Protein AF-A0A2V5YFK1-F1 (afdb_monomer_lite)

Secondary structure (DSSP, 8-state):
--PPP----------------PPTTPPPP-GGGGGGGTTSSBHHHHHHHIIIII-TT---TTTEEE-SSEEEEEEETTTTEEEEEEPBSSGGGPPPPP-SS--GGGSPPPPSS-TTTT-EEEEEE-S--GGGTTTTT-EE--TTSPPEEHHHHHHHHHHHHHHHHHHTT-EEEES-SSSS-SSS--GGGGHHHHHHHHHHTT-SS--SS-S-TT-TTGGGSHHHHHHHIIIIIIIHHHHHHHIIIII--SEEEEE--PPPP-S-TTS-------------S----HHHH--

Radius of gyration: 25.04 Å; chains: 1; bounding box: 54×91×58 Å

Foldseek 3Di:
DDDDDDDDDPPPDPPPPPDPPADVVGDQDPCVVCVLQAQQAALVRVCCCCCPWAAVVDADCLQWPRDHFWIWGFRDVVVGDTDIHGHHPDPVRHDHDDALADDPVVDDQQDPQQRQAAAEEEEEQDFAFDPCQVLVVQWDDDPPDDIDGFSVVSLVVLVVVVVVNVSSNYRYHYLDNHRDFPDPDDLVVCLVVLQVVLCVVPLVPQAAADPDPPPPCRCSYSSSSSSCCPGVPPRVVSSVCCCPPPRSGNYYDYGTDDDDAQPDPVDGHDDPDDDDDDDDNHNDYNVVVPD

Sequence (291 aa):
MIRHLSLFLLLLTPALQAADNLGVLGSKPKWGVLEHYQETITKDEFSQLIQNVYCTHGIAPDLIEINTDTARILTSREPQKFFTLRFAKNDTSRNPVPRLWHPARSWSHAKADKPLSGLRIALDPGHLGGKWAKMEERWFQVGNTQPVQEGDLALKVARLLAPRLRELGAKVLFVRDRNEPITAKRPDDFRELARKILIKNGVPQPRTEVLDPNDPEKEQTIRWQSEILFYRYNEIRRRAALVNFKLHPDLVLCLHFNAEGWGDPNNPTLTDINHLHLLVNGSYLEQELEF

Structure (mmCIF, N/CA/C/O backbone):
data_AF-A0A2V5YFK1-F1
#
_entry.id   AF-A0A2V5YFK1-F1
#
loop_
_atom_site.group_PDB
_atom_site.id
_atom_site.type_symbol
_atom_site.label_atom_id
_atom_site.label_alt_id
_atom_site.label_comp_id
_atom_site.label_asym_id
_atom_site.label_entity_id
_atom_site.label_seq_id
_atom_site.pdbx_PDB_ins_code
_atom_site.Cartn_x
_atom_site.Cartn_y
_atom_site.Cartn_z
_atom_site.occupancy
_atom_site.B_iso_or_equiv
_atom_site.auth_seq_id
_atom_site.auth_comp_id
_atom_site.auth_asym_id
_atom_site.auth_atom_id
_atom_site.pdbx_PDB_model_num
ATOM 1 N N . MET A 1 1 ? 37.140 62.424 2.304 1.00 40.81 1 MET A N 1
ATOM 2 C CA . MET A 1 1 ? 35.721 62.708 2.006 1.00 40.81 1 MET A CA 1
ATOM 3 C C . MET A 1 1 ? 35.337 61.856 0.808 1.00 40.81 1 MET A C 1
ATOM 5 O O . MET A 1 1 ? 35.879 62.121 -0.246 1.00 40.81 1 MET A O 1
ATOM 9 N N . ILE A 1 2 ? 34.540 60.802 0.996 1.00 31.19 2 ILE A N 1
ATOM 10 C CA . ILE A 1 2 ? 33.601 60.186 0.034 1.00 31.19 2 ILE A CA 1
ATOM 11 C C . ILE A 1 2 ? 32.850 59.129 0.860 1.00 31.19 2 ILE A C 1
ATOM 13 O O . ILE A 1 2 ? 33.440 58.180 1.368 1.00 31.19 2 ILE A O 1
ATOM 17 N N . ARG A 1 3 ? 31.561 59.386 1.100 1.00 34.00 3 ARG A N 1
ATOM 18 C CA . ARG A 1 3 ? 30.605 58.450 1.702 1.00 34.00 3 ARG A CA 1
ATOM 19 C C . ARG A 1 3 ? 30.017 57.628 0.559 1.00 34.00 3 ARG A C 1
ATOM 21 O O . ARG A 1 3 ? 29.474 58.227 -0.364 1.00 34.00 3 ARG A O 1
ATOM 28 N N . HIS A 1 4 ? 30.076 56.302 0.634 1.00 31.83 4 HIS A N 1
ATOM 29 C CA . HIS A 1 4 ? 29.252 55.449 -0.221 1.00 31.83 4 HIS A CA 1
ATOM 30 C C . HIS A 1 4 ? 28.001 55.009 0.539 1.00 31.83 4 HIS A C 1
ATOM 32 O O . HIS A 1 4 ? 28.055 54.557 1.679 1.00 31.83 4 HIS A O 1
ATOM 38 N N . LEU A 1 5 ? 26.875 55.264 -0.118 1.00 32.34 5 LEU A N 1
ATOM 39 C CA . LEU A 1 5 ? 25.500 55.076 0.306 1.00 32.34 5 LEU A CA 1
ATOM 40 C C . LEU A 1 5 ? 25.105 53.618 0.019 1.00 32.34 5 LEU A C 1
ATOM 42 O O . LEU A 1 5 ? 25.096 53.213 -1.142 1.00 32.34 5 LEU A O 1
ATOM 46 N N . SER A 1 6 ? 24.794 52.830 1.048 1.00 31.69 6 SER A N 1
ATOM 47 C CA . SER A 1 6 ? 24.269 51.470 0.867 1.00 31.69 6 SER A CA 1
ATOM 48 C C . SER A 1 6 ? 22.768 51.523 0.583 1.00 31.69 6 SER A C 1
ATOM 50 O O . SER A 1 6 ? 21.981 51.932 1.435 1.00 31.69 6 SER A O 1
ATOM 52 N N . LEU A 1 7 ? 22.380 51.110 -0.624 1.00 33.22 7 LEU A N 1
ATOM 53 C CA . LEU A 1 7 ? 20.993 50.932 -1.043 1.00 33.22 7 LEU A CA 1
ATOM 54 C C . LEU A 1 7 ? 20.507 49.555 -0.553 1.00 33.22 7 LEU A C 1
ATOM 56 O O . LEU A 1 7 ? 21.017 48.526 -0.993 1.00 33.22 7 LEU A O 1
ATOM 60 N N . PHE A 1 8 ? 19.548 49.524 0.372 1.00 32.28 8 PHE A N 1
ATOM 61 C CA . PHE A 1 8 ? 18.911 48.285 0.829 1.00 32.28 8 PHE A CA 1
ATOM 62 C C . PHE A 1 8 ? 17.853 47.860 -0.201 1.00 32.28 8 PHE A C 1
ATOM 64 O O . PHE A 1 8 ? 16.804 48.493 -0.319 1.00 32.28 8 PHE A O 1
ATOM 71 N N . LEU A 1 9 ? 18.132 46.802 -0.965 1.00 32.81 9 LEU A N 1
ATOM 72 C CA . LEU A 1 9 ? 17.151 46.167 -1.842 1.00 32.81 9 LEU A CA 1
ATOM 73 C C . LEU A 1 9 ? 16.310 45.200 -0.992 1.00 32.81 9 LEU A C 1
ATOM 75 O O . LEU A 1 9 ? 16.780 44.130 -0.608 1.00 32.81 9 LEU A O 1
ATOM 79 N N . LEU A 1 10 ? 15.075 45.584 -0.664 1.00 34.81 10 LEU A N 1
ATOM 80 C CA . LEU A 1 10 ? 14.079 44.668 -0.104 1.00 34.81 10 LEU A CA 1
ATOM 81 C C . LEU A 1 10 ? 13.666 43.677 -1.199 1.00 34.81 10 LEU A C 1
ATOM 83 O O . LEU A 1 10 ? 12.805 43.963 -2.030 1.00 34.81 10 LEU A O 1
ATOM 87 N N . LEU A 1 11 ? 14.309 42.511 -1.209 1.00 35.78 11 LEU A N 1
ATOM 88 C CA . LEU A 1 11 ? 13.846 41.354 -1.960 1.00 35.78 11 LEU A CA 1
ATOM 89 C C . LEU A 1 11 ? 12.567 40.847 -1.286 1.00 35.78 11 LEU A C 1
ATOM 91 O O . LEU A 1 11 ? 12.624 40.193 -0.246 1.00 35.78 11 LEU A O 1
ATOM 95 N N . LEU A 1 12 ? 11.410 41.167 -1.871 1.00 35.81 12 LEU A N 1
ATOM 96 C CA . LEU A 1 12 ? 10.185 40.422 -1.605 1.00 35.81 12 LEU A CA 1
ATOM 97 C C . LEU A 1 12 ? 10.428 38.978 -2.047 1.00 35.81 12 LEU A C 1
ATOM 99 O O . LEU A 1 12 ? 10.465 38.679 -3.241 1.00 35.81 12 LEU A O 1
ATOM 103 N N . THR A 1 13 ? 10.617 38.088 -1.079 1.00 33.81 13 THR A N 1
ATOM 104 C CA . THR A 1 13 ? 10.536 36.653 -1.317 1.00 33.81 13 THR A CA 1
ATOM 105 C C . THR A 1 13 ? 9.109 36.346 -1.771 1.00 33.81 13 THR A C 1
ATOM 107 O O . THR A 1 13 ? 8.153 36.725 -1.087 1.00 33.81 13 THR A O 1
ATOM 110 N N . PRO A 1 14 ? 8.905 35.700 -2.932 1.00 35.66 14 PRO A N 1
ATOM 111 C CA . PRO A 1 14 ? 7.591 35.176 -3.245 1.00 35.66 14 PRO A CA 1
ATOM 112 C C . PRO A 1 14 ? 7.277 34.150 -2.159 1.00 35.66 14 PRO A C 1
ATOM 114 O O . PRO A 1 14 ? 8.064 33.230 -1.933 1.00 35.66 14 PRO A O 1
ATOM 117 N N . ALA A 1 15 ? 6.161 34.345 -1.456 1.00 36.91 15 ALA A N 1
ATOM 118 C CA . ALA A 1 15 ? 5.618 33.330 -0.574 1.00 36.91 15 ALA A CA 1
ATOM 119 C C . ALA A 1 15 ? 5.518 32.042 -1.396 1.00 36.91 15 ALA A C 1
ATOM 121 O O . ALA A 1 15 ? 4.730 31.967 -2.344 1.00 36.91 15 ALA A O 1
ATOM 122 N N . LEU A 1 16 ? 6.376 31.066 -1.084 1.00 36.38 16 LEU A N 1
ATOM 123 C CA . LEU A 1 16 ? 6.177 29.695 -1.514 1.00 36.38 16 LEU A CA 1
ATOM 124 C C . LEU A 1 16 ? 4.774 29.362 -1.016 1.00 36.38 16 LEU A C 1
ATOM 126 O O . LEU A 1 16 ? 4.563 29.250 0.185 1.00 36.38 16 LEU A O 1
ATOM 130 N N . GLN A 1 17 ? 3.793 29.284 -1.913 1.00 37.28 17 GLN A N 1
ATOM 131 C CA . GLN A 1 17 ? 2.551 28.609 -1.577 1.00 37.28 17 GLN A CA 1
ATOM 132 C C . GLN A 1 17 ? 2.987 27.219 -1.142 1.00 37.28 17 GLN A C 1
ATOM 134 O O . GLN A 1 17 ? 3.502 26.478 -1.985 1.00 37.28 17 GLN A O 1
ATOM 139 N N . ALA A 1 18 ? 2.866 26.908 0.153 1.00 39.03 18 ALA A N 1
ATOM 140 C CA . ALA A 1 18 ? 3.043 25.559 0.649 1.00 39.03 18 ALA A CA 1
ATOM 141 C C . ALA A 1 18 ? 2.189 24.669 -0.247 1.00 39.03 18 ALA A C 1
ATOM 143 O O . ALA A 1 18 ? 0.957 24.727 -0.232 1.00 39.03 18 ALA A O 1
ATOM 144 N N . ALA A 1 19 ? 2.852 23.938 -1.142 1.00 44.53 19 ALA A N 1
ATOM 145 C CA . ALA A 1 19 ? 2.185 22.906 -1.891 1.00 44.53 19 ALA A CA 1
ATOM 146 C C . ALA A 1 19 ? 1.602 21.999 -0.816 1.00 44.53 19 ALA A C 1
ATOM 148 O O . ALA A 1 19 ? 2.337 21.596 0.082 1.00 44.53 19 ALA A O 1
ATOM 149 N N . ASP A 1 20 ? 0.296 21.729 -0.861 1.00 56.59 20 ASP A N 1
ATOM 150 C CA . ASP A 1 20 ? -0.256 20.630 -0.080 1.00 56.59 20 ASP A CA 1
ATOM 151 C C . ASP A 1 20 ? 0.684 19.447 -0.359 1.00 56.59 20 ASP A C 1
ATOM 153 O O . ASP A 1 20 ? 0.790 19.046 -1.524 1.00 56.59 20 ASP A O 1
ATOM 157 N N . ASN A 1 21 ? 1.453 18.997 0.639 1.00 68.88 21 ASN A N 1
ATOM 158 C CA . ASN A 1 21 ? 2.518 17.997 0.515 1.00 68.88 21 ASN A CA 1
ATOM 159 C C . ASN A 1 21 ? 1.907 16.614 0.232 1.00 68.88 21 ASN A C 1
ATOM 161 O O . ASN A 1 21 ? 2.007 15.651 0.982 1.00 68.88 21 ASN A O 1
ATOM 165 N N . LEU A 1 22 ? 1.171 16.513 -0.864 1.00 78.75 22 LEU A N 1
ATOM 166 C CA . LEU A 1 22 ? 0.502 15.310 -1.286 1.00 78.75 22 LEU A CA 1
ATOM 167 C C . LEU A 1 22 ? 1.491 14.512 -2.114 1.00 78.75 22 LEU A C 1
ATOM 169 O O . LEU A 1 22 ? 2.084 15.019 -3.071 1.00 78.75 22 LEU A O 1
ATOM 173 N N . GLY A 1 23 ? 1.598 13.223 -1.802 1.00 81.00 23 GLY A N 1
ATOM 174 C CA . GLY A 1 23 ? 2.268 12.287 -2.693 1.00 81.00 23 GLY A CA 1
ATOM 175 C C . GLY A 1 23 ? 1.684 12.373 -4.108 1.00 81.00 23 GLY A C 1
ATOM 176 O O . GLY A 1 23 ? 0.505 12.674 -4.296 1.00 81.00 23 GLY A O 1
ATOM 177 N N . VAL A 1 24 ? 2.498 12.084 -5.122 1.00 87.19 24 VAL A N 1
ATOM 178 C CA . VAL A 1 24 ? 2.106 12.158 -6.540 1.00 87.19 24 VAL A CA 1
ATOM 179 C C . VAL A 1 24 ? 0.801 11.385 -6.807 1.00 87.19 24 VAL A C 1
ATOM 181 O O . VAL A 1 24 ? 0.646 10.248 -6.367 1.00 87.19 24 VAL A O 1
ATOM 184 N N . LEU A 1 25 ? -0.156 12.003 -7.515 1.00 90.06 25 LEU A N 1
ATOM 185 C CA . LEU A 1 25 ? -1.536 11.503 -7.714 1.00 90.06 25 LEU A CA 1
ATOM 186 C C . LEU A 1 25 ? -2.355 11.303 -6.418 1.00 90.06 25 LEU A C 1
ATOM 188 O O . LEU A 1 25 ? -3.374 10.610 -6.422 1.00 90.06 25 LEU A O 1
ATOM 192 N N . GLY A 1 26 ? -1.916 11.870 -5.297 1.00 86.88 26 GLY A N 1
ATOM 193 C CA . GLY A 1 26 ? -2.645 11.888 -4.036 1.00 86.88 26 GLY A CA 1
ATOM 194 C C . GLY A 1 26 ? -3.859 12.810 -4.093 1.00 86.88 26 GLY A C 1
ATOM 195 O O . GLY A 1 26 ? -3.829 13.883 -4.693 1.00 86.88 26 GLY A O 1
ATOM 196 N N . SER A 1 27 ? -4.948 12.385 -3.459 1.00 86.81 27 SER A N 1
ATOM 197 C CA . SER A 1 27 ? -6.106 13.238 -3.202 1.00 86.81 27 SER A CA 1
ATOM 198 C C . SER A 1 27 ? -5.926 13.979 -1.883 1.00 86.81 27 SER A C 1
ATOM 200 O O . SER A 1 27 ? -5.404 13.397 -0.933 1.00 86.81 27 SER A O 1
ATOM 202 N N . LYS A 1 28 ? -6.447 15.208 -1.789 1.00 87.19 28 LYS A N 1
ATOM 203 C CA . LYS A 1 28 ? -6.532 15.918 -0.507 1.00 87.19 28 LYS A CA 1
ATOM 204 C C . LYS A 1 28 ? -7.240 15.040 0.539 1.00 87.19 28 LYS A C 1
ATOM 206 O O . LYS A 1 28 ? -8.311 14.501 0.226 1.00 87.19 28 LYS A O 1
ATOM 211 N N . PRO A 1 29 ? -6.681 14.890 1.752 1.00 88.06 29 PRO A N 1
ATOM 212 C CA . PRO A 1 29 ? -7.340 14.163 2.825 1.00 88.06 29 PRO A CA 1
ATOM 213 C C . PRO A 1 29 ? -8.716 14.756 3.140 1.00 88.06 29 PRO A C 1
ATOM 215 O O . PRO A 1 29 ? -8.903 15.973 3.178 1.00 88.06 29 PRO A O 1
ATOM 218 N N . LYS A 1 30 ? -9.699 13.888 3.390 1.00 90.94 30 LYS A N 1
ATOM 219 C CA . LYS A 1 30 ? -11.035 14.290 3.849 1.00 90.94 30 LYS A CA 1
ATOM 220 C C . LYS A 1 30 ? -11.066 14.302 5.375 1.00 90.94 30 LYS A C 1
ATOM 222 O O . LYS A 1 30 ? -11.636 13.403 5.985 1.00 90.94 30 LYS A O 1
ATOM 227 N N . TRP A 1 31 ? -10.460 15.322 5.979 1.00 91.69 31 TRP A N 1
ATOM 228 C CA . TRP A 1 31 ? -10.306 15.427 7.437 1.00 91.69 31 TRP A CA 1
ATOM 229 C C . TRP A 1 31 ? -11.625 15.331 8.218 1.00 91.69 31 TRP A C 1
ATOM 231 O O . TRP A 1 31 ? -11.642 14.763 9.302 1.00 91.69 31 TRP A O 1
ATOM 241 N N . GLY A 1 32 ? -12.750 15.774 7.642 1.00 94.12 32 GLY A N 1
ATOM 242 C CA . GLY A 1 32 ? -14.071 15.663 8.276 1.00 94.12 32 GLY A CA 1
ATOM 243 C C . GLY A 1 32 ? -14.534 14.226 8.566 1.00 94.12 32 GLY A C 1
ATOM 244 O O . GLY A 1 32 ? -15.397 14.034 9.413 1.00 94.12 32 GLY A O 1
ATOM 245 N N . VAL A 1 33 ? -13.945 13.205 7.928 1.00 93.31 33 VAL A N 1
ATOM 246 C CA . VAL A 1 33 ? -14.227 11.790 8.248 1.00 93.31 33 VAL A CA 1
ATOM 247 C C . VAL A 1 33 ? -13.803 11.442 9.681 1.00 93.31 33 VAL A C 1
ATOM 249 O O . VAL A 1 33 ? -14.404 10.562 10.296 1.00 93.31 33 VAL A O 1
ATOM 252 N N . LEU A 1 34 ? -12.808 12.147 10.235 1.00 95.25 34 LEU A N 1
ATOM 253 C CA . LEU A 1 34 ? -12.324 11.918 11.597 1.00 95.25 34 LEU A CA 1
ATOM 254 C C . LEU A 1 34 ? -13.375 12.242 12.670 1.00 95.25 34 LEU A C 1
ATOM 256 O O . LEU A 1 34 ? -13.297 11.698 13.769 1.00 95.25 34 LEU A O 1
ATOM 260 N N . GLU A 1 35 ? -14.402 13.040 12.357 1.00 97.12 35 GLU A N 1
ATOM 261 C CA . GLU A 1 35 ? -15.488 13.336 13.303 1.00 97.12 35 GLU A CA 1
ATOM 262 C C . GLU A 1 35 ? -16.265 12.083 13.733 1.00 97.12 35 GLU A C 1
ATOM 264 O O . GLU A 1 35 ? -16.779 12.018 14.847 1.00 97.12 35 GLU A O 1
ATOM 269 N N . HIS A 1 36 ? -16.302 11.036 12.902 1.00 96.62 36 HIS A N 1
ATOM 270 C CA . HIS A 1 36 ? -16.928 9.764 13.275 1.00 96.62 36 HIS A CA 1
ATOM 271 C C . HIS A 1 36 ? -16.154 8.986 14.354 1.00 96.62 36 HIS A C 1
ATOM 273 O O . HIS A 1 36 ? -16.658 7.987 14.861 1.00 96.62 36 HIS A O 1
ATOM 279 N N . TYR A 1 37 ? -14.938 9.424 14.695 1.00 96.94 37 TYR A N 1
ATOM 280 C CA . TYR A 1 37 ? -14.055 8.769 15.662 1.00 96.94 37 TYR A CA 1
ATOM 281 C C . TYR A 1 37 ? -13.977 9.502 17.007 1.00 96.94 37 TYR A C 1
ATOM 283 O O . TYR A 1 37 ? -13.233 9.071 17.893 1.00 96.94 37 TYR A O 1
ATOM 291 N N . GLN A 1 38 ? -14.754 10.572 17.191 1.00 98.12 38 GLN A N 1
ATOM 292 C CA . GLN A 1 38 ? -14.813 11.293 18.460 1.00 98.12 38 GLN A CA 1
ATOM 293 C C . GLN A 1 38 ? -15.228 10.365 19.607 1.00 98.12 38 GLN A C 1
ATOM 295 O O . GLN A 1 38 ? -16.195 9.608 19.494 1.00 98.12 38 GLN A O 1
ATOM 300 N N . GLU A 1 39 ? -14.489 10.437 20.717 1.00 98.38 39 GLU A N 1
ATOM 301 C CA . GLU A 1 39 ? -14.742 9.676 21.948 1.00 98.38 39 GLU A CA 1
ATOM 302 C C . GLU A 1 39 ? -14.747 8.149 21.733 1.00 98.38 39 GLU A C 1
ATOM 304 O O . GLU A 1 39 ? -15.361 7.403 22.493 1.00 98.38 39 GLU A O 1
ATOM 309 N N . THR A 1 40 ? -14.058 7.649 20.701 1.00 97.62 40 THR A N 1
ATOM 310 C CA . THR A 1 40 ? -13.937 6.198 20.439 1.00 97.62 40 THR A CA 1
ATOM 311 C C . THR A 1 40 ? -12.702 5.554 21.083 1.00 97.62 40 THR A C 1
ATOM 313 O O . THR A 1 40 ? -12.587 4.327 21.141 1.00 97.62 40 THR A O 1
ATOM 316 N N . ILE A 1 41 ? -11.781 6.374 21.593 1.00 97.75 41 ILE A N 1
ATOM 317 C CA . ILE A 1 41 ? -10.500 5.965 22.175 1.00 97.75 41 ILE A CA 1
ATOM 318 C C . ILE A 1 41 ? -10.202 6.790 23.431 1.00 97.75 41 ILE A C 1
ATOM 320 O O . ILE A 1 41 ? -10.549 7.971 23.490 1.00 97.75 41 ILE A O 1
ATOM 324 N N . THR A 1 42 ? -9.592 6.181 24.448 1.00 98.25 42 THR A N 1
ATOM 325 C CA . THR A 1 42 ? -9.111 6.898 25.640 1.00 98.25 42 THR A CA 1
ATOM 326 C C . THR A 1 42 ? -7.757 7.546 25.369 1.00 98.25 42 THR A C 1
ATOM 328 O O . THR A 1 42 ? -7.035 7.142 24.455 1.00 98.25 42 THR A O 1
ATOM 331 N N . LYS A 1 43 ? -7.375 8.522 26.199 1.00 98.00 43 LYS A N 1
ATOM 332 C CA . LYS A 1 43 ? -6.034 9.119 26.158 1.00 98.00 43 LYS A CA 1
ATOM 333 C C . LYS A 1 43 ? -4.934 8.060 26.262 1.00 98.00 43 LYS A C 1
ATOM 335 O O . LYS A 1 43 ? -3.972 8.109 25.497 1.00 98.00 43 LYS A O 1
ATOM 340 N N . ASP A 1 44 ? -5.082 7.123 27.195 1.00 97.81 44 ASP A N 1
ATOM 341 C CA . ASP A 1 44 ? -4.058 6.117 27.484 1.00 97.81 44 ASP A CA 1
ATOM 342 C C . ASP A 1 44 ? -3.862 5.164 26.303 1.00 97.81 44 ASP A C 1
ATOM 344 O O . ASP A 1 44 ? -2.727 4.919 25.901 1.00 97.81 44 ASP A O 1
ATOM 348 N N . GLU A 1 45 ? -4.950 4.695 25.678 1.00 97.06 45 GLU A N 1
ATOM 349 C CA . GLU A 1 45 ? -4.845 3.854 24.479 1.00 97.06 45 GLU A CA 1
ATOM 350 C C . GLU A 1 45 ? -4.288 4.639 23.289 1.00 97.06 45 GLU A C 1
ATOM 352 O O . GLU A 1 45 ? -3.426 4.133 22.576 1.00 97.06 45 GLU A O 1
ATOM 357 N N . PHE A 1 46 ? -4.718 5.889 23.086 1.00 97.25 46 PHE A N 1
ATOM 358 C CA . PHE A 1 46 ? -4.178 6.725 22.012 1.00 97.25 46 PHE A CA 1
ATOM 359 C C . PHE A 1 46 ? -2.669 6.946 22.183 1.00 97.25 46 PHE A C 1
ATOM 361 O O . PHE A 1 46 ? -1.903 6.774 21.236 1.00 97.25 46 PHE A O 1
ATOM 368 N N . SER A 1 47 ? -2.235 7.260 23.406 1.00 96.25 47 SER A N 1
ATOM 369 C CA . SER A 1 47 ? -0.823 7.468 23.742 1.00 96.25 47 SER A CA 1
ATOM 370 C C . SER A 1 47 ? -0.017 6.184 23.554 1.00 96.25 47 SER A C 1
ATOM 372 O O . SER A 1 47 ? 1.042 6.216 22.933 1.00 96.25 47 SER A O 1
ATOM 374 N N . GLN A 1 48 ? -0.544 5.041 24.011 1.00 96.75 48 GLN A N 1
ATOM 375 C CA . GLN A 1 48 ? 0.091 3.736 23.837 1.00 96.75 48 GLN A CA 1
ATOM 376 C C . GLN A 1 48 ? 0.255 3.375 22.358 1.00 96.75 48 GLN A C 1
ATOM 378 O O . GLN A 1 48 ? 1.336 2.937 21.967 1.00 96.75 48 GLN A O 1
ATOM 383 N N . LEU A 1 49 ? -0.775 3.575 21.534 1.00 96.06 49 LEU A N 1
ATOM 384 C CA . LEU A 1 49 ? -0.708 3.280 20.104 1.00 96.06 49 LEU A CA 1
ATOM 385 C C . LEU A 1 49 ? 0.289 4.193 19.389 1.00 96.06 49 LEU A C 1
ATOM 387 O O . LEU A 1 49 ? 1.106 3.707 18.611 1.00 96.06 49 LEU A O 1
ATOM 391 N N . ILE A 1 50 ? 0.255 5.501 19.652 1.00 94.62 50 ILE A N 1
ATOM 392 C CA . ILE A 1 50 ? 1.189 6.437 19.021 1.00 94.62 50 ILE A CA 1
ATOM 393 C C . ILE A 1 50 ? 2.627 6.131 19.443 1.00 94.62 50 ILE A C 1
ATOM 395 O O . ILE A 1 50 ? 3.478 5.987 18.577 1.00 94.62 50 ILE A O 1
ATOM 399 N N . GLN A 1 51 ? 2.903 5.963 20.734 1.00 93.31 51 GLN A N 1
ATOM 400 C CA . GLN A 1 51 ? 4.279 5.866 21.234 1.00 93.31 51 GLN A CA 1
ATOM 401 C C . GLN A 1 51 ? 4.889 4.469 21.086 1.00 93.31 51 GLN A C 1
ATOM 403 O O . GLN A 1 51 ? 6.094 4.354 20.901 1.00 93.31 51 GLN A O 1
ATOM 408 N N . ASN A 1 52 ? 4.082 3.406 21.161 1.00 95.00 52 ASN A N 1
ATOM 409 C CA . ASN A 1 52 ? 4.597 2.032 21.235 1.00 95.00 52 ASN A CA 1
ATOM 410 C C . ASN A 1 52 ? 4.238 1.161 20.028 1.00 95.00 52 ASN A C 1
ATOM 412 O O . ASN A 1 52 ? 4.711 0.029 19.946 1.00 95.00 52 ASN A O 1
ATOM 416 N N . VAL A 1 53 ? 3.393 1.644 19.111 1.00 95.19 53 VAL A N 1
ATOM 417 C CA . VAL A 1 53 ? 2.984 0.875 17.924 1.00 95.19 53 VAL A CA 1
ATOM 418 C C . VAL A 1 53 ? 3.292 1.631 16.640 1.00 95.19 53 VAL A C 1
ATOM 420 O O . VAL A 1 53 ? 3.956 1.085 15.766 1.00 95.19 53 VAL A O 1
ATOM 423 N N . TYR A 1 54 ? 2.830 2.874 16.507 1.00 95.19 54 TYR A N 1
ATOM 424 C CA . TYR A 1 54 ? 2.926 3.608 15.246 1.00 95.19 54 TYR A CA 1
ATOM 425 C C . TYR A 1 54 ? 4.173 4.479 15.133 1.00 95.19 54 TYR A C 1
ATOM 427 O O . TYR A 1 54 ? 4.762 4.495 14.069 1.00 95.19 54 TYR A O 1
ATOM 435 N N . CYS A 1 55 ? 4.589 5.174 16.188 1.00 93.81 55 CYS A N 1
ATOM 436 C CA . CYS A 1 55 ? 5.685 6.151 16.166 1.00 93.81 55 CYS A CA 1
ATOM 437 C C . CYS A 1 55 ? 6.714 5.816 17.259 1.00 93.81 55 CYS A C 1
ATOM 439 O O . CYS A 1 55 ? 7.057 6.647 18.098 1.00 93.81 55 CYS A O 1
ATOM 441 N N . THR A 1 56 ? 7.185 4.568 17.274 1.00 93.19 56 THR A N 1
ATOM 442 C CA . THR A 1 56 ? 8.173 4.033 18.237 1.00 93.19 56 THR A CA 1
ATOM 443 C C . THR A 1 56 ? 9.513 4.771 18.213 1.00 93.19 56 THR A C 1
ATOM 445 O O . THR A 1 56 ? 10.269 4.710 19.179 1.00 93.19 56 THR A O 1
ATOM 448 N N . HIS A 1 57 ? 9.793 5.490 17.125 1.00 90.12 57 HIS A N 1
ATOM 449 C CA . HIS A 1 57 ? 10.982 6.320 16.943 1.00 90.12 57 HIS A CA 1
ATOM 450 C C . HIS A 1 57 ? 10.755 7.799 17.295 1.00 90.12 57 HIS A C 1
ATOM 452 O O . HIS A 1 57 ? 11.660 8.609 17.120 1.00 90.12 57 HIS A O 1
ATOM 458 N N . GLY A 1 58 ? 9.576 8.147 17.815 1.00 88.38 58 GLY A N 1
ATOM 459 C CA . GLY A 1 58 ? 9.169 9.523 18.082 1.00 88.38 58 GLY A CA 1
ATOM 460 C C . GLY A 1 58 ? 8.260 10.095 16.995 1.00 88.38 58 GLY A C 1
ATOM 461 O O . GLY A 1 58 ? 8.112 9.542 15.907 1.00 88.38 58 GLY A O 1
ATOM 462 N N . ILE A 1 59 ? 7.609 11.205 17.330 1.00 88.12 59 ILE A N 1
ATOM 463 C CA . ILE A 1 59 ? 6.773 11.994 16.428 1.00 88.12 59 ILE A CA 1
ATOM 464 C C . ILE A 1 59 ? 7.042 13.471 16.699 1.00 88.12 59 ILE A C 1
ATOM 466 O O . ILE A 1 59 ? 7.173 13.869 17.861 1.00 88.12 59 ILE A O 1
ATOM 470 N N . ALA A 1 60 ? 7.106 14.275 15.641 1.00 85.31 60 ALA A N 1
ATOM 471 C CA . ALA A 1 60 ? 7.308 15.707 15.774 1.00 85.31 60 ALA A CA 1
ATOM 472 C C . ALA A 1 60 ? 6.189 16.330 16.649 1.00 85.31 60 ALA A C 1
ATOM 474 O O . ALA A 1 60 ? 5.001 16.087 16.389 1.00 85.31 60 ALA A O 1
ATOM 475 N N . PRO A 1 61 ? 6.521 17.120 17.692 1.00 81.62 61 PRO A N 1
ATOM 476 C CA . PRO A 1 61 ? 5.533 17.631 18.651 1.00 81.62 61 PRO A CA 1
ATOM 477 C C . PRO A 1 61 ? 4.441 18.524 18.047 1.00 81.62 61 PRO A C 1
ATOM 479 O O . PRO A 1 61 ? 3.382 18.704 18.645 1.00 81.62 61 PRO A O 1
ATOM 482 N N . ASP A 1 62 ? 4.691 19.111 16.877 1.00 86.62 62 ASP A N 1
ATOM 483 C CA . ASP A 1 62 ? 3.736 19.949 16.155 1.00 86.62 62 ASP A CA 1
ATOM 484 C C . ASP A 1 62 ? 2.705 19.136 15.353 1.00 86.62 62 ASP A C 1
ATOM 486 O O . ASP A 1 62 ? 1.634 19.668 15.049 1.00 86.62 62 ASP A O 1
ATOM 490 N N . LEU A 1 63 ? 2.992 17.863 15.039 1.00 89.56 63 LEU A N 1
ATOM 491 C CA . LEU A 1 63 ? 2.084 16.974 14.305 1.00 89.56 63 LEU A CA 1
ATOM 492 C C . LEU A 1 63 ? 0.920 16.496 15.174 1.00 89.56 63 LEU A C 1
ATOM 494 O O . LEU A 1 63 ? -0.234 16.546 14.738 1.00 89.56 63 LEU A O 1
ATOM 498 N N . ILE A 1 64 ? 1.212 16.019 16.388 1.00 92.56 64 ILE A N 1
ATOM 499 C CA . ILE A 1 64 ? 0.209 15.528 17.339 1.00 92.56 64 ILE A CA 1
ATOM 500 C C . ILE A 1 64 ? 0.561 16.000 18.750 1.00 92.56 64 ILE A C 1
ATOM 502 O O . ILE A 1 64 ? 1.530 15.543 19.349 1.00 92.56 64 ILE A O 1
ATOM 506 N N . GLU A 1 65 ? -0.295 16.847 19.319 1.00 93.81 65 GLU A N 1
ATOM 507 C CA . GLU A 1 65 ? -0.223 17.257 20.722 1.00 93.81 65 GLU A CA 1
ATOM 508 C C . GLU A 1 65 ? -1.291 16.516 21.536 1.00 93.81 65 GLU A C 1
ATOM 510 O O . GLU A 1 65 ? -2.488 16.630 21.259 1.00 93.81 65 GLU A O 1
ATOM 515 N N . ILE A 1 66 ? -0.870 15.759 22.551 1.00 95.44 66 ILE A N 1
ATOM 516 C CA . ILE A 1 66 ? -1.764 14.990 23.427 1.00 95.44 66 ILE A CA 1
ATOM 517 C C . ILE A 1 66 ? -2.014 15.777 24.719 1.00 95.44 66 ILE A C 1
ATOM 519 O O . ILE A 1 66 ? -1.127 15.919 25.557 1.00 95.44 66 ILE A O 1
ATOM 523 N N . ASN A 1 67 ? -3.251 16.233 24.903 1.00 95.44 67 ASN A N 1
ATOM 524 C CA . ASN A 1 67 ? -3.729 16.921 26.102 1.00 95.44 67 ASN A CA 1
ATOM 525 C C . ASN A 1 67 ? -4.447 15.949 27.057 1.00 95.44 67 ASN A C 1
ATOM 527 O O . ASN A 1 67 ? -4.441 14.732 26.870 1.00 95.44 67 ASN A O 1
ATOM 531 N N . THR A 1 68 ? -5.068 16.475 28.116 1.00 96.06 68 THR A N 1
ATOM 532 C CA . THR A 1 68 ? -5.840 15.672 29.082 1.00 96.06 68 THR A CA 1
ATOM 533 C C . THR A 1 68 ? -7.053 14.997 28.438 1.00 96.06 68 THR A C 1
ATOM 535 O O . THR A 1 68 ? -7.179 13.782 28.530 1.00 96.06 68 THR A O 1
ATOM 538 N N . ASP A 1 69 ? -7.893 15.759 27.734 1.00 97.75 69 ASP A N 1
ATOM 539 C CA . ASP A 1 69 ? -9.161 15.253 27.180 1.00 97.75 69 ASP A CA 1
ATOM 540 C C . ASP A 1 69 ? -9.173 15.188 25.647 1.00 97.75 69 ASP A C 1
ATOM 542 O O . ASP A 1 69 ? -10.164 14.775 25.041 1.00 97.75 69 ASP A O 1
ATOM 546 N N . THR A 1 70 ? -8.094 15.630 24.993 1.00 98.12 70 THR A N 1
ATOM 547 C CA . THR A 1 70 ? -8.037 15.737 23.531 1.00 98.12 70 THR A CA 1
ATOM 548 C C . THR A 1 70 ? -6.657 15.428 22.959 1.00 98.12 70 THR A C 1
ATOM 550 O O . THR A 1 70 ? -5.648 15.607 23.635 1.00 98.12 70 THR A O 1
ATOM 553 N N . ALA A 1 71 ? -6.606 15.041 21.685 1.00 97.44 71 ALA A N 1
ATOM 554 C CA . ALA A 1 71 ? -5.421 15.158 20.842 1.00 97.44 71 ALA A CA 1
ATOM 555 C C . ALA A 1 71 ? -5.660 16.224 19.767 1.00 97.44 71 ALA A C 1
ATOM 557 O O . ALA A 1 71 ? -6.691 16.215 19.087 1.00 97.44 71 ALA A O 1
ATOM 558 N N . ARG A 1 72 ? -4.700 17.133 19.594 1.00 96.44 72 ARG A N 1
ATOM 559 C CA . ARG A 1 72 ? -4.688 18.122 18.516 1.00 96.44 72 ARG A CA 1
ATOM 560 C C . ARG A 1 72 ? -3.770 17.622 17.403 1.00 96.44 72 ARG A C 1
ATOM 562 O O . ARG A 1 72 ? -2.582 17.442 17.630 1.00 96.44 72 ARG A O 1
ATOM 569 N N . ILE A 1 73 ? -4.331 17.395 16.219 1.00 94.19 73 ILE A N 1
ATOM 570 C CA . ILE A 1 73 ? -3.656 16.788 15.064 1.00 94.19 73 ILE A CA 1
ATOM 571 C C . ILE A 1 73 ? -3.516 17.841 13.968 1.00 94.19 73 ILE A C 1
ATOM 573 O O . ILE A 1 73 ? -4.513 18.449 13.571 1.00 94.19 73 ILE A O 1
ATOM 577 N N . LEU A 1 74 ? -2.302 18.070 13.475 1.00 92.00 74 LEU A N 1
ATOM 578 C CA . LEU A 1 74 ? -2.039 19.013 12.392 1.00 92.00 74 LEU A CA 1
ATOM 579 C C . LEU A 1 74 ? -2.613 18.483 11.070 1.00 92.00 74 LEU A C 1
ATOM 581 O O . LEU A 1 74 ? -2.321 17.373 10.643 1.00 92.00 74 LEU A O 1
ATOM 585 N N . THR A 1 75 ? -3.446 19.291 10.416 1.00 90.75 75 THR A N 1
ATOM 586 C CA . THR A 1 75 ? -4.126 18.938 9.149 1.00 90.75 75 THR A CA 1
ATOM 587 C C . THR A 1 75 ? -3.686 19.801 7.971 1.00 90.75 75 THR A C 1
ATOM 589 O O . THR A 1 75 ? -3.943 19.460 6.816 1.00 90.75 75 THR A O 1
ATOM 592 N N . SER A 1 76 ? -3.054 20.936 8.267 1.00 87.75 76 SER A N 1
ATOM 593 C CA . SER A 1 76 ? -2.474 21.873 7.310 1.00 87.75 76 SER A CA 1
ATOM 594 C C . SER A 1 76 ? -1.400 22.677 8.030 1.00 87.75 76 SER A C 1
ATOM 596 O O . SER A 1 76 ? -1.678 23.226 9.097 1.00 87.75 76 SER A O 1
ATOM 598 N N . ARG A 1 77 ? -0.196 22.761 7.456 1.00 84.06 77 ARG A N 1
ATOM 599 C CA . ARG A 1 77 ? 0.885 23.611 7.983 1.00 84.06 77 ARG A CA 1
ATOM 600 C C . ARG A 1 77 ? 0.617 25.088 7.689 1.00 84.06 77 ARG A C 1
ATOM 602 O O . ARG A 1 77 ? 0.820 25.929 8.558 1.00 84.06 77 ARG A O 1
ATOM 609 N N . GLU A 1 78 ? 0.068 25.388 6.510 1.00 83.19 78 GLU A N 1
ATOM 610 C CA . GLU A 1 78 ? -0.219 26.756 6.069 1.00 83.19 78 GLU A CA 1
ATOM 611 C C . GLU A 1 78 ? -1.616 26.880 5.424 1.00 83.19 78 GLU A C 1
ATOM 613 O O . GLU A 1 78 ? -1.873 26.271 4.387 1.00 83.19 78 GLU A O 1
ATOM 618 N N . PRO A 1 79 ? -2.553 27.649 6.015 1.00 84.56 79 PRO A N 1
ATOM 619 C CA . PRO A 1 79 ? -2.482 28.169 7.380 1.00 84.56 79 PRO A CA 1
ATOM 620 C C . PRO A 1 79 ? -2.459 27.004 8.381 1.00 84.56 79 PRO A C 1
ATOM 622 O O . PRO A 1 79 ? -2.924 25.907 8.060 1.00 84.56 79 PRO A O 1
ATOM 625 N N . GLN A 1 80 ? -1.939 27.243 9.585 1.00 86.25 80 GLN A N 1
ATOM 626 C CA . GLN A 1 80 ? -1.874 26.227 10.631 1.00 86.25 80 GLN A CA 1
ATOM 627 C C . GLN A 1 80 ? -3.300 25.813 11.034 1.00 86.25 80 GLN A C 1
ATOM 629 O O . GLN A 1 80 ? -4.022 26.576 11.677 1.00 86.25 80 GLN A O 1
ATOM 634 N N . LYS A 1 81 ? -3.738 24.623 10.605 1.00 92.06 81 LYS A N 1
ATOM 635 C CA . LYS A 1 81 ? -5.067 24.077 10.917 1.00 92.06 81 LYS A CA 1
ATOM 636 C C . LYS A 1 81 ? -4.938 22.760 11.643 1.00 92.06 81 LYS A C 1
ATOM 638 O O . LYS A 1 81 ? -4.154 21.894 11.254 1.00 92.06 81 LYS A O 1
ATOM 643 N N . PHE A 1 82 ? -5.812 22.569 12.619 1.00 94.25 82 PHE A N 1
ATOM 644 C CA . PHE A 1 82 ? -5.836 21.372 13.434 1.00 94.25 82 PHE A CA 1
ATOM 645 C C . PHE A 1 82 ? -7.207 20.712 13.430 1.00 94.25 82 PHE A C 1
ATOM 647 O O . PHE A 1 82 ? -8.236 21.385 13.375 1.00 94.25 82 PHE A O 1
ATOM 654 N N . PHE A 1 83 ? -7.195 19.390 13.543 1.00 96.50 83 PHE A N 1
ATOM 655 C CA . PHE A 1 83 ? -8.334 18.600 13.977 1.00 96.50 83 PHE A CA 1
ATOM 656 C C . PHE A 1 83 ? -8.189 18.307 15.472 1.00 96.50 83 PHE A C 1
ATOM 658 O O . PHE A 1 83 ? -7.097 17.983 15.940 1.00 96.50 83 PHE A O 1
ATOM 665 N N . THR A 1 84 ? -9.284 18.403 16.222 1.00 97.94 84 THR A N 1
ATOM 666 C CA . THR A 1 84 ? -9.309 18.061 17.648 1.00 97.94 84 THR A CA 1
ATOM 667 C C . THR A 1 84 ? -10.079 16.763 17.841 1.00 97.94 84 THR A C 1
ATOM 669 O O . THR A 1 84 ? -11.304 16.730 17.711 1.00 97.94 84 THR A O 1
ATOM 672 N N . LEU A 1 85 ? -9.357 15.700 18.188 1.00 98.38 85 LEU A N 1
ATOM 673 C CA . LEU A 1 85 ? -9.934 14.434 18.622 1.00 98.38 85 LEU A CA 1
ATOM 674 C C . LEU A 1 85 ? -10.219 14.509 20.125 1.00 98.38 85 LEU A C 1
ATOM 676 O O . LEU A 1 85 ? -9.302 14.739 20.905 1.00 98.38 85 LEU A O 1
ATOM 680 N N . ARG A 1 86 ? -11.463 14.295 20.542 1.00 98.56 86 ARG A N 1
ATOM 681 C CA . ARG A 1 86 ? -11.868 14.146 21.943 1.00 98.56 86 ARG A CA 1
ATOM 682 C C . ARG A 1 86 ? -11.704 12.700 22.378 1.00 98.56 86 ARG A C 1
ATOM 684 O O . ARG A 1 86 ? -12.134 11.782 21.674 1.00 98.56 86 ARG A O 1
ATOM 691 N N . PHE A 1 87 ? -11.114 12.507 23.547 1.00 98.62 87 PHE A N 1
ATOM 692 C CA . PHE A 1 87 ? -10.981 11.192 24.148 1.00 98.62 87 PHE A CA 1
ATOM 693 C C . PHE A 1 87 ? -12.261 10.778 24.871 1.00 98.62 87 PHE A C 1
ATOM 695 O O . PHE A 1 87 ? -12.995 11.600 25.417 1.00 98.62 87 PHE A O 1
ATOM 702 N N . ALA A 1 88 ? -12.511 9.472 24.905 1.00 98.38 88 ALA A N 1
ATOM 703 C CA . ALA A 1 88 ? -13.464 8.898 25.840 1.00 98.38 88 ALA A CA 1
ATOM 704 C C . ALA A 1 88 ? -12.941 9.064 27.272 1.00 98.38 88 ALA A C 1
ATOM 706 O O . ALA A 1 88 ? -11.743 8.904 27.516 1.00 98.38 88 ALA A O 1
ATOM 707 N N . LYS A 1 89 ? -13.844 9.310 28.228 1.00 96.81 89 LYS A N 1
ATOM 708 C CA . LYS A 1 89 ? -13.484 9.439 29.650 1.00 96.81 89 LYS A CA 1
ATOM 709 C C . LYS A 1 89 ? -12.891 8.150 30.215 1.00 96.81 89 LYS A C 1
ATOM 711 O O . LYS A 1 89 ? -11.997 8.195 31.050 1.00 96.81 89 LYS A O 1
ATOM 716 N N . ASN A 1 90 ? -13.425 7.009 29.794 1.00 95.44 90 ASN A N 1
ATOM 717 C CA . ASN A 1 90 ? -12.972 5.677 30.173 1.00 95.44 90 ASN A CA 1
ATOM 718 C C . ASN A 1 90 ? -13.490 4.647 29.158 1.00 95.44 90 ASN A C 1
ATOM 720 O O . ASN A 1 90 ? -14.239 4.981 28.240 1.00 95.44 90 ASN A O 1
ATOM 724 N N . ASP A 1 91 ? -13.105 3.386 29.334 1.00 92.56 91 ASP A N 1
ATOM 725 C CA . ASP A 1 91 ? -13.464 2.302 28.416 1.00 92.56 91 ASP A CA 1
ATOM 726 C C . ASP A 1 91 ? -14.964 2.038 28.320 1.00 92.56 91 ASP A C 1
ATOM 728 O O . ASP A 1 91 ? -15.454 1.687 27.247 1.00 92.56 91 ASP A O 1
ATOM 732 N N . THR A 1 92 ? -15.704 2.240 29.411 1.00 93.44 92 THR A N 1
ATOM 733 C CA . THR A 1 92 ? -17.151 2.004 29.443 1.00 93.44 92 THR A CA 1
ATOM 734 C C . THR A 1 92 ? -17.947 3.127 28.783 1.00 93.44 92 THR A C 1
ATOM 736 O O . THR A 1 92 ? -19.085 2.899 28.380 1.00 93.44 92 THR A O 1
ATOM 739 N N . SER A 1 93 ? -17.356 4.316 28.621 1.00 93.69 93 SER A N 1
ATOM 740 C CA . SER A 1 93 ? -17.978 5.472 27.969 1.00 93.69 93 SER A CA 1
ATOM 741 C C . SER A 1 93 ? -17.575 5.649 26.500 1.00 93.69 93 SER A C 1
ATOM 743 O O . SER A 1 93 ? -17.824 6.715 25.940 1.00 93.69 93 SER A O 1
ATOM 745 N N . ARG A 1 94 ? -16.874 4.684 25.890 1.00 95.62 94 ARG A N 1
ATOM 746 C CA . ARG A 1 94 ? -16.397 4.808 24.504 1.00 95.62 94 ARG A CA 1
ATOM 747 C C . ARG A 1 94 ? -17.540 4.691 23.504 1.00 95.62 94 ARG A C 1
ATOM 749 O O . ARG A 1 94 ? -18.335 3.753 23.560 1.00 95.62 94 ARG A O 1
ATOM 756 N N . ASN A 1 95 ? -17.532 5.571 22.510 1.00 96.19 95 ASN A N 1
ATOM 757 C CA . ASN A 1 95 ? -18.348 5.403 21.319 1.00 96.19 95 ASN A CA 1
ATOM 758 C C . ASN A 1 95 ? -17.861 4.189 20.502 1.00 96.19 95 ASN A C 1
ATOM 760 O O . ASN A 1 95 ? -16.658 3.896 20.469 1.00 96.19 95 ASN A O 1
ATOM 764 N N . PRO A 1 96 ? -18.762 3.479 19.801 1.00 92.88 96 PRO A N 1
ATOM 765 C CA . PRO A 1 96 ? -18.366 2.421 18.882 1.00 92.88 96 PRO A CA 1
ATOM 766 C C . PRO A 1 96 ? -17.450 2.960 17.779 1.00 92.88 96 PRO A C 1
ATOM 768 O O . PRO A 1 96 ? -17.777 3.937 17.111 1.00 92.88 96 PRO A O 1
ATOM 771 N N . VAL A 1 97 ? -16.315 2.295 17.547 1.00 93.38 97 VAL A N 1
ATOM 772 C CA . VAL A 1 97 ? -15.428 2.644 16.428 1.00 93.38 97 VAL A CA 1
ATOM 773 C C . VAL A 1 97 ? -16.114 2.250 15.114 1.00 93.38 97 VAL A C 1
ATOM 775 O O . VAL A 1 97 ? -16.417 1.063 14.946 1.00 93.38 97 VAL A O 1
ATOM 778 N N . PRO A 1 98 ? -16.314 3.173 14.158 1.00 92.19 98 PRO A N 1
ATOM 779 C CA . PRO A 1 98 ? -16.831 2.823 12.841 1.00 92.19 98 PRO A CA 1
ATOM 780 C C . PRO A 1 98 ? -15.782 1.997 12.086 1.00 92.19 98 PRO A C 1
ATOM 782 O O . PRO A 1 98 ? -14.650 2.438 11.862 1.00 92.19 98 PRO A O 1
ATOM 785 N N . ARG A 1 99 ? -16.144 0.765 11.709 1.00 90.62 99 ARG A N 1
ATOM 786 C CA . ARG A 1 99 ? -15.262 -0.166 10.993 1.00 90.62 99 ARG A CA 1
ATOM 787 C C . ARG A 1 99 ? -15.968 -0.759 9.786 1.00 90.62 99 ARG A C 1
ATOM 789 O O . ARG A 1 99 ? -17.158 -1.047 9.821 1.00 90.62 99 ARG A O 1
ATOM 796 N N . LEU A 1 100 ? -15.183 -0.995 8.742 1.00 89.56 100 LEU A N 1
ATOM 797 C CA . LEU A 1 100 ? -15.576 -1.771 7.563 1.00 89.56 100 LEU A CA 1
ATOM 798 C C . LEU A 1 100 ? -15.032 -3.212 7.624 1.00 89.56 100 LEU A C 1
ATOM 800 O O . LEU A 1 100 ? -15.118 -3.952 6.650 1.00 89.56 100 LEU A O 1
ATOM 804 N N . TRP A 1 101 ? -14.458 -3.587 8.768 1.00 92.56 101 TRP A N 1
ATOM 805 C CA . TRP A 1 101 ? -13.776 -4.847 9.055 1.00 92.56 101 TRP A CA 1
ATOM 806 C C . TRP A 1 101 ? -14.033 -5.257 10.509 1.00 92.56 101 TRP A C 1
ATOM 808 O O . TRP A 1 101 ? -14.389 -4.420 11.347 1.00 92.56 101 TRP A O 1
ATOM 818 N N . HIS A 1 102 ? -13.828 -6.532 10.824 1.00 90.69 102 HIS A N 1
ATOM 819 C CA . HIS A 1 102 ? -14.077 -7.068 12.160 1.00 90.69 102 HIS A CA 1
ATOM 820 C C . HIS A 1 102 ? -12.776 -7.189 12.968 1.00 90.69 102 HIS A C 1
ATOM 822 O O . HIS A 1 102 ? -11.824 -7.826 12.506 1.00 90.69 102 HIS A O 1
ATOM 828 N N . PRO A 1 103 ? -12.704 -6.620 14.185 1.00 89.50 103 PRO A N 1
ATOM 829 C CA . PRO A 1 103 ? -11.513 -6.722 15.018 1.00 89.50 103 PRO A CA 1
ATOM 830 C C . PRO A 1 103 ? -11.228 -8.153 15.476 1.00 89.50 103 PRO A C 1
ATOM 832 O O . PRO A 1 103 ? -12.144 -8.935 15.686 1.00 89.50 103 PRO A O 1
ATOM 835 N N . ALA A 1 104 ? -9.956 -8.481 15.727 1.00 86.25 104 ALA A N 1
ATOM 836 C CA . ALA A 1 104 ? -9.542 -9.816 16.178 1.00 86.25 104 ALA A CA 1
ATOM 837 C C . ALA A 1 104 ? -10.379 -10.334 1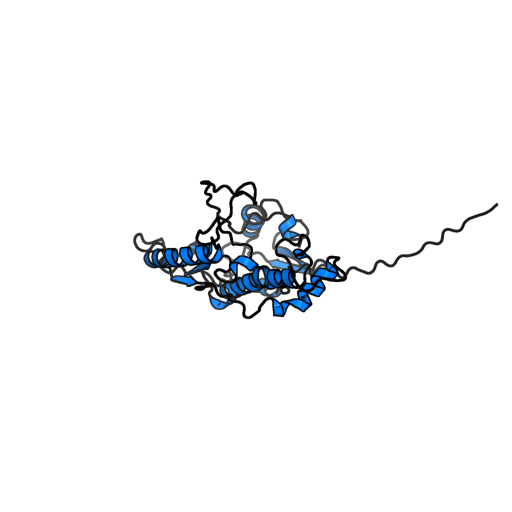7.371 1.00 86.25 104 ALA A C 1
ATOM 839 O O . ALA A 1 104 ? -10.819 -11.478 17.385 1.00 86.25 104 ALA A O 1
ATOM 840 N N . ARG A 1 105 ? -10.688 -9.450 18.328 1.00 85.25 105 ARG A N 1
ATOM 841 C CA . ARG A 1 105 ? -11.497 -9.758 19.520 1.00 85.25 105 ARG A CA 1
ATOM 842 C C . ARG A 1 105 ? -12.985 -10.026 19.263 1.00 85.25 105 ARG A C 1
ATOM 844 O O . ARG A 1 105 ? -13.649 -10.522 20.161 1.00 85.25 105 ARG A O 1
ATOM 851 N N . SER A 1 106 ? -13.534 -9.656 18.101 1.00 85.75 106 SER A N 1
ATOM 852 C CA . SER A 1 106 ? -14.946 -9.937 17.7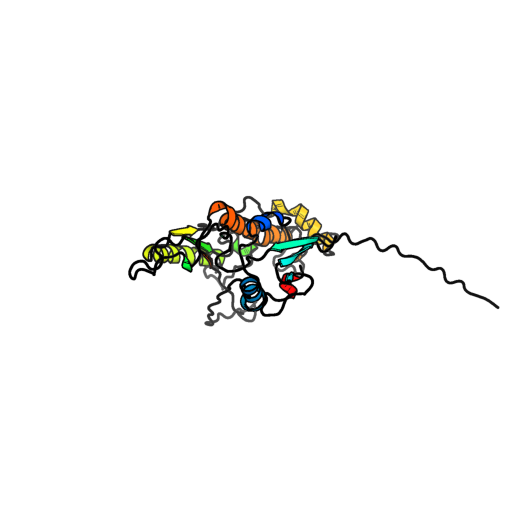82 1.00 85.75 106 SER A CA 1
ATOM 853 C C . SER A 1 106 ? -15.165 -11.339 17.220 1.00 85.75 106 SER A C 1
ATOM 855 O O . SER A 1 106 ? -16.303 -11.723 16.967 1.00 85.75 106 SER A O 1
ATOM 857 N N . TRP A 1 107 ? -14.092 -12.092 16.986 1.00 83.81 107 TRP A N 1
ATOM 858 C CA . TRP A 1 107 ? -14.177 -13.449 16.472 1.00 83.81 107 TRP A CA 1
ATOM 859 C C . TRP A 1 107 ? -14.300 -14.451 17.619 1.00 83.81 107 TRP A C 1
ATOM 861 O O . TRP A 1 107 ? -13.642 -14.326 18.651 1.00 83.81 107 TRP A O 1
ATOM 871 N N . SER A 1 108 ? -15.139 -15.469 17.427 1.00 81.00 108 SER A N 1
ATOM 872 C CA . SER A 1 108 ? -15.156 -16.637 18.308 1.00 81.00 108 SER A CA 1
ATOM 873 C C . SER A 1 108 ? -13.812 -17.363 18.255 1.00 81.00 108 SER A C 1
ATOM 875 O O . SER A 1 108 ? -13.108 -17.279 17.247 1.00 81.00 108 SER A O 1
ATOM 877 N N . HIS A 1 109 ? -13.496 -18.146 19.289 1.00 83.50 109 HIS A N 1
ATOM 878 C CA . HIS A 1 109 ? -12.317 -19.012 19.281 1.00 83.50 109 HIS A CA 1
ATOM 879 C C . HIS A 1 109 ? -12.218 -19.833 17.988 1.00 83.50 109 HIS A C 1
ATOM 881 O O . HIS A 1 109 ? -13.218 -20.355 17.483 1.00 83.50 109 HIS A O 1
ATOM 887 N N . ALA A 1 110 ? -10.997 -19.928 17.459 1.00 86.62 110 ALA A N 1
ATOM 888 C CA . ALA A 1 110 ? -10.709 -20.672 16.245 1.00 86.62 110 ALA A CA 1
ATOM 889 C C . ALA A 1 110 ? -11.130 -22.139 16.414 1.00 86.62 110 ALA A C 1
ATOM 891 O O . ALA A 1 110 ? -10.743 -22.805 17.376 1.00 86.62 110 ALA A O 1
ATOM 892 N N . LYS A 1 111 ? -11.935 -22.642 15.475 1.00 88.25 111 LYS A N 1
ATOM 893 C CA . LYS A 1 111 ? -12.300 -24.061 15.427 1.00 88.25 111 LYS A CA 1
ATOM 894 C C . LYS A 1 111 ? -11.118 -24.862 14.890 1.00 88.25 111 LYS A C 1
ATOM 896 O O . LYS A 1 111 ? -10.441 -24.395 13.979 1.00 88.25 111 LYS A O 1
ATOM 901 N N . ALA A 1 112 ? -10.894 -26.063 15.420 1.00 88.06 112 ALA A N 1
ATOM 902 C CA . ALA A 1 112 ? -9.747 -26.888 15.038 1.00 88.06 112 ALA A CA 1
ATOM 903 C C . ALA A 1 112 ? -9.744 -27.265 13.542 1.00 88.06 112 ALA A C 1
ATOM 905 O O . ALA A 1 112 ? -8.686 -27.312 12.926 1.00 88.06 112 ALA A O 1
ATOM 906 N N . ASP A 1 113 ? -10.920 -27.497 12.953 1.00 92.38 113 ASP A N 1
ATOM 907 C CA . ASP A 1 113 ? -11.096 -27.865 11.544 1.00 92.38 113 ASP A CA 1
ATOM 908 C C . ASP A 1 113 ? -11.130 -26.651 10.600 1.00 92.38 113 ASP A C 1
ATOM 910 O O . ASP A 1 113 ? -10.686 -26.732 9.457 1.00 92.38 113 ASP A O 1
ATOM 914 N N . LYS A 1 114 ? -11.663 -25.516 11.070 1.00 94.56 114 LYS A N 1
ATOM 915 C CA . LYS A 1 114 ? -11.829 -24.281 10.286 1.00 94.56 114 LYS A CA 1
ATOM 916 C C . LYS A 1 114 ? -11.399 -23.050 11.084 1.00 94.56 114 LYS A C 1
ATOM 918 O O . LYS A 1 114 ? -12.249 -22.235 11.469 1.00 94.56 114 LYS A O 1
ATOM 923 N N . PRO A 1 115 ? -10.091 -22.882 11.334 1.00 94.69 115 PRO A N 1
ATOM 924 C CA . PRO A 1 115 ? -9.592 -21.819 12.201 1.00 94.69 115 PRO A CA 1
ATOM 925 C C . PRO A 1 115 ? -9.819 -20.412 11.634 1.00 94.69 115 PRO A C 1
ATOM 927 O O . PRO A 1 115 ? -9.826 -19.449 12.394 1.00 94.69 115 PRO A O 1
ATOM 930 N N . LEU A 1 116 ? -10.050 -20.281 10.323 1.00 95.00 116 LEU A N 1
ATOM 931 C CA . LEU A 1 116 ? -10.301 -19.009 9.638 1.00 95.00 116 LEU A CA 1
ATOM 932 C C . LEU A 1 116 ? -11.780 -18.813 9.267 1.00 95.00 116 LEU A C 1
ATOM 934 O O . LEU A 1 116 ? -12.100 -17.961 8.437 1.00 95.00 116 LEU A O 1
ATOM 938 N N . SER A 1 117 ? -12.685 -19.614 9.841 1.00 93.69 117 SER A N 1
ATOM 939 C CA . SER A 1 117 ? -14.114 -19.605 9.516 1.00 93.69 117 SER A CA 1
ATOM 940 C C . SER A 1 117 ? -14.715 -18.196 9.550 1.00 93.69 117 SER A C 1
ATOM 942 O O . SER A 1 117 ? -14.888 -17.604 10.611 1.00 93.69 117 SER A O 1
ATOM 944 N N . GLY A 1 118 ? -15.116 -17.699 8.378 1.00 90.19 118 GLY A N 1
ATOM 945 C CA . GLY A 1 118 ? -15.806 -16.414 8.229 1.00 90.19 118 GLY A CA 1
ATOM 946 C C . GLY A 1 118 ? -14.893 -15.206 8.003 1.00 90.19 118 GLY A C 1
ATOM 947 O O . GLY A 1 118 ? -15.398 -14.186 7.532 1.00 90.19 118 GLY A O 1
ATOM 948 N N . LEU A 1 119 ? -13.582 -15.339 8.231 1.00 95.19 119 LEU A N 1
ATOM 949 C CA . LEU A 1 119 ? -12.605 -14.275 8.008 1.00 95.19 119 LEU A CA 1
ATOM 950 C C . LEU A 1 119 ? -12.511 -13.936 6.517 1.00 95.19 119 LEU A C 1
ATOM 952 O O . LEU A 1 119 ? -12.314 -14.822 5.681 1.00 95.19 119 LEU A O 1
ATOM 956 N N . ARG A 1 120 ? -12.638 -12.657 6.162 1.00 97.44 120 ARG A N 1
ATOM 957 C CA . ARG A 1 120 ? -12.499 -12.184 4.780 1.00 97.44 120 ARG A CA 1
ATOM 958 C C . ARG A 1 120 ? -11.056 -11.781 4.523 1.00 97.44 120 ARG A C 1
ATOM 960 O O . ARG A 1 120 ? -10.595 -10.772 5.046 1.00 97.44 120 ARG A O 1
ATOM 967 N N . ILE A 1 121 ? -10.363 -12.535 3.678 1.00 98.31 121 ILE A N 1
ATOM 968 C CA . ILE A 1 121 ? -8.966 -12.270 3.323 1.00 98.31 121 ILE A CA 1
ATOM 969 C C . ILE A 1 121 ? -8.911 -11.832 1.864 1.00 98.31 121 ILE A C 1
ATOM 971 O O . ILE A 1 121 ? -9.306 -12.590 0.977 1.00 98.31 121 ILE A O 1
ATOM 975 N N . ALA A 1 122 ? -8.418 -10.624 1.602 1.00 98.69 122 ALA A N 1
ATOM 976 C CA . ALA A 1 122 ? -8.087 -10.194 0.250 1.00 98.69 122 ALA A CA 1
ATOM 977 C C . ALA A 1 122 ? -6.624 -10.517 -0.060 1.00 98.69 122 ALA A C 1
ATOM 979 O O . ALA A 1 122 ? -5.726 -10.106 0.668 1.00 98.69 122 ALA A O 1
ATOM 980 N N . LEU A 1 123 ? -6.388 -11.236 -1.152 1.00 98.81 123 LEU A N 1
ATOM 981 C CA . LEU A 1 123 ? -5.054 -11.451 -1.698 1.00 98.81 123 LEU A CA 1
ATOM 982 C C . LEU A 1 123 ? -4.759 -10.344 -2.711 1.00 98.81 123 LEU A C 1
ATOM 984 O O . LEU A 1 123 ? -5.510 -10.186 -3.681 1.00 98.81 123 LEU A O 1
ATOM 988 N N . ASP A 1 124 ? -3.676 -9.602 -2.494 1.00 98.56 124 ASP A N 1
ATOM 989 C CA . ASP A 1 124 ? -3.123 -8.638 -3.446 1.00 98.56 124 ASP A CA 1
ATOM 990 C C . ASP A 1 124 ? -1.775 -9.145 -3.966 1.00 98.56 124 ASP A C 1
ATOM 992 O O . ASP A 1 124 ? -0.738 -8.951 -3.330 1.00 98.56 124 ASP A O 1
ATOM 996 N N . PRO A 1 125 ? -1.763 -9.854 -5.103 1.00 98.31 125 PRO A N 1
ATOM 997 C CA . PRO A 1 125 ? -0.519 -10.209 -5.756 1.00 98.31 125 PRO A CA 1
ATOM 998 C C . PRO A 1 125 ? 0.191 -8.939 -6.243 1.00 98.31 125 PRO A C 1
ATOM 1000 O O . PRO A 1 125 ? -0.314 -8.242 -7.129 1.00 98.31 125 PRO A O 1
ATOM 1003 N N . GLY A 1 126 ? 1.366 -8.650 -5.695 1.00 97.00 126 GLY A N 1
ATOM 1004 C CA . GLY A 1 126 ? 2.200 -7.507 -6.048 1.00 97.00 126 GLY A CA 1
ATOM 1005 C C . GLY A 1 126 ? 2.517 -7.447 -7.540 1.00 97.00 126 GLY A C 1
ATOM 1006 O O . GLY A 1 126 ? 2.433 -8.459 -8.242 1.00 97.00 126 GLY A O 1
ATOM 1007 N N . HIS A 1 127 ? 2.850 -6.251 -8.026 1.00 97.00 127 HIS A N 1
ATOM 1008 C CA . HIS A 1 127 ? 3.289 -6.011 -9.406 1.00 97.00 127 HIS A CA 1
ATOM 1009 C C . HIS A 1 127 ? 2.274 -6.386 -10.496 1.00 97.00 127 HIS A C 1
ATOM 1011 O O . HIS A 1 127 ? 1.164 -6.866 -10.223 1.00 97.00 127 HIS A O 1
ATOM 1017 N N . LEU A 1 128 ? 2.633 -6.109 -11.746 1.00 95.75 128 LEU A N 1
ATOM 1018 C CA . LEU A 1 128 ? 1.946 -6.574 -12.945 1.00 95.75 128 LEU A CA 1
ATOM 1019 C C . LEU A 1 128 ? 2.833 -7.566 -13.700 1.00 95.75 128 LEU A C 1
ATOM 1021 O O . LEU A 1 128 ? 4.035 -7.383 -13.870 1.00 95.75 128 LEU A O 1
ATOM 1025 N N . GLY A 1 129 ? 2.212 -8.655 -14.136 1.00 94.00 129 GLY A N 1
ATOM 1026 C CA . GLY A 1 129 ? 2.873 -9.744 -14.841 1.00 94.00 129 GLY A CA 1
ATOM 1027 C C . GLY A 1 129 ? 2.802 -9.632 -16.367 1.00 94.00 129 GLY A C 1
ATOM 1028 O O . GLY A 1 129 ? 2.354 -8.624 -16.926 1.00 94.00 129 GLY A O 1
ATOM 1029 N N . GLY A 1 130 ? 3.200 -10.695 -17.065 1.00 94.50 130 GLY A N 1
ATOM 1030 C CA . GLY A 1 130 ? 3.106 -10.815 -18.518 1.00 94.50 130 GLY A CA 1
ATOM 1031 C C . GLY A 1 130 ? 3.787 -9.666 -19.268 1.00 94.50 130 GLY A C 1
ATOM 1032 O O . GLY A 1 130 ? 4.963 -9.369 -19.060 1.00 94.50 130 GLY A O 1
ATOM 1033 N N . LYS A 1 131 ? 3.039 -8.994 -20.154 1.00 94.88 131 LYS A N 1
ATOM 1034 C CA . LYS A 1 131 ? 3.565 -7.899 -20.992 1.00 94.88 131 LYS A CA 1
ATOM 1035 C C . LYS A 1 131 ? 3.995 -6.652 -20.207 1.00 94.88 131 LYS A C 1
ATOM 1037 O O . LYS A 1 131 ? 4.699 -5.816 -20.761 1.00 94.88 131 LYS A O 1
ATOM 1042 N N . TRP A 1 132 ? 3.569 -6.516 -18.951 1.00 96.06 132 TRP A N 1
ATOM 1043 C CA . TRP A 1 132 ? 3.865 -5.350 -18.114 1.00 96.06 132 TRP A CA 1
ATOM 1044 C C . TRP A 1 132 ? 5.170 -5.499 -17.328 1.00 96.06 132 TRP A C 1
ATOM 1046 O O . TRP A 1 132 ? 5.764 -4.497 -16.949 1.00 96.06 132 TRP A O 1
ATOM 1056 N N . ALA A 1 133 ? 5.656 -6.728 -17.133 1.00 94.94 133 ALA A N 1
ATOM 1057 C CA . ALA A 1 133 ? 6.765 -7.005 -16.223 1.00 94.94 133 ALA A CA 1
ATOM 1058 C C . ALA A 1 133 ? 8.064 -6.260 -16.585 1.00 94.94 133 ALA A C 1
ATOM 1060 O O . ALA A 1 133 ? 8.783 -5.812 -15.696 1.00 94.94 133 ALA A O 1
ATOM 1061 N N . LYS A 1 134 ? 8.347 -6.086 -17.885 1.00 92.75 134 LYS A N 1
ATOM 1062 C CA . LYS A 1 134 ? 9.513 -5.315 -18.347 1.00 92.75 134 LYS A CA 1
ATOM 1063 C C . LYS A 1 134 ? 9.397 -3.822 -18.028 1.00 92.75 134 LYS A C 1
ATOM 1065 O O . LYS A 1 134 ? 10.387 -3.222 -17.644 1.00 92.75 134 LYS A O 1
ATOM 1070 N N . MET A 1 135 ? 8.199 -3.245 -18.151 1.00 92.50 135 MET A N 1
ATOM 1071 C CA . MET A 1 135 ? 7.938 -1.838 -17.812 1.00 92.50 135 MET A CA 1
ATOM 1072 C C . MET A 1 135 ? 8.093 -1.578 -16.310 1.00 92.50 135 MET A C 1
ATOM 1074 O O . MET A 1 135 ? 8.563 -0.520 -15.910 1.00 92.50 135 MET A O 1
ATOM 1078 N N . GLU A 1 136 ? 7.699 -2.537 -15.471 1.00 92.62 136 GLU A N 1
ATOM 1079 C CA . GLU A 1 136 ? 7.880 -2.422 -14.019 1.00 92.62 136 GLU A CA 1
ATOM 1080 C C . GLU A 1 136 ? 9.313 -2.709 -13.557 1.00 92.62 136 GLU A C 1
ATOM 1082 O O . GLU A 1 136 ? 9.595 -2.598 -12.365 1.00 92.62 136 GLU A O 1
ATOM 1087 N N . GLU A 1 137 ? 10.191 -3.127 -14.473 1.00 90.38 137 GLU A N 1
ATOM 1088 C CA . GLU A 1 137 ? 11.551 -3.590 -14.180 1.00 90.38 137 GLU A CA 1
ATOM 1089 C C . GLU A 1 137 ? 11.592 -4.720 -13.133 1.00 90.38 137 GLU A C 1
ATOM 1091 O O . GLU A 1 137 ? 12.587 -4.937 -12.447 1.00 90.38 137 GLU A O 1
ATOM 1096 N N . ARG A 1 138 ? 10.500 -5.492 -13.029 1.00 93.19 138 ARG A N 1
ATOM 1097 C CA . ARG A 1 138 ? 10.387 -6.695 -12.186 1.00 93.19 138 ARG A CA 1
ATOM 1098 C C . ARG A 1 138 ? 10.462 -7.956 -13.031 1.00 93.19 138 ARG A C 1
ATOM 1100 O O . ARG A 1 138 ? 9.596 -8.837 -12.987 1.00 93.19 138 ARG A O 1
ATOM 1107 N N . TRP A 1 139 ? 11.498 -7.984 -13.860 1.00 92.81 139 TRP A N 1
ATOM 1108 C CA . TRP A 1 139 ? 11.734 -8.993 -14.877 1.00 92.81 139 TRP A CA 1
ATOM 1109 C C . TRP A 1 139 ? 13.228 -9.253 -15.035 1.00 92.81 139 TRP A C 1
ATOM 1111 O O . TRP A 1 139 ? 14.002 -8.306 -15.139 1.00 92.81 139 TRP A O 1
ATOM 1121 N N . PHE A 1 140 ? 13.620 -10.522 -15.138 1.00 89.12 140 PHE A N 1
ATOM 1122 C CA . PHE A 1 140 ? 14.944 -10.899 -15.633 1.00 89.12 140 PHE A CA 1
ATOM 1123 C C . PHE A 1 140 ? 14.907 -12.265 -16.326 1.00 89.12 140 PHE A C 1
ATOM 1125 O O . PHE A 1 140 ? 13.958 -13.038 -16.174 1.00 89.12 140 PHE A O 1
ATOM 1132 N N . GLN A 1 141 ? 15.948 -12.568 -17.097 1.00 89.25 141 GLN A N 1
ATOM 1133 C CA . GLN A 1 141 ? 16.108 -13.839 -17.796 1.00 89.25 141 GLN A CA 1
ATOM 1134 C C . GLN A 1 141 ? 17.593 -14.197 -17.867 1.00 89.25 141 GLN A C 1
ATOM 1136 O O . GLN A 1 141 ? 18.421 -13.335 -18.150 1.00 89.25 141 GLN A O 1
ATOM 1141 N N . VAL A 1 142 ? 17.925 -15.466 -17.626 1.00 85.62 142 VAL A N 1
ATOM 1142 C CA . VAL A 1 142 ? 19.300 -15.975 -17.730 1.00 85.62 142 VAL A CA 1
ATOM 1143 C C . VAL A 1 142 ? 19.385 -16.904 -18.937 1.00 85.62 142 VAL A C 1
ATOM 1145 O O . VAL A 1 142 ? 18.701 -17.931 -18.986 1.00 85.62 142 VAL A O 1
ATOM 1148 N N . GLY A 1 143 ? 20.197 -16.539 -19.931 1.00 85.50 143 GLY A N 1
ATOM 1149 C CA . GLY A 1 143 ? 20.300 -17.276 -21.193 1.00 85.50 143 GLY A CA 1
ATOM 1150 C C . GLY A 1 143 ? 18.932 -17.472 -21.860 1.00 85.50 143 GLY A C 1
ATOM 1151 O O . GLY A 1 143 ? 18.136 -16.543 -21.954 1.00 85.50 143 GLY A O 1
ATOM 1152 N N . ASN A 1 144 ? 18.635 -18.705 -22.274 1.00 88.38 144 ASN A N 1
ATOM 1153 C CA . ASN A 1 144 ? 17.387 -19.060 -22.965 1.00 88.38 144 ASN A CA 1
ATOM 1154 C C . ASN A 1 144 ? 16.293 -19.613 -22.027 1.00 88.38 144 ASN A C 1
ATOM 1156 O O . ASN A 1 144 ? 15.366 -20.283 -22.484 1.00 88.38 144 ASN A O 1
ATOM 1160 N N . THR A 1 145 ? 16.402 -19.387 -20.714 1.00 89.81 145 THR A N 1
ATOM 1161 C CA . THR A 1 145 ? 15.408 -19.861 -19.732 1.00 89.81 145 THR A CA 1
ATOM 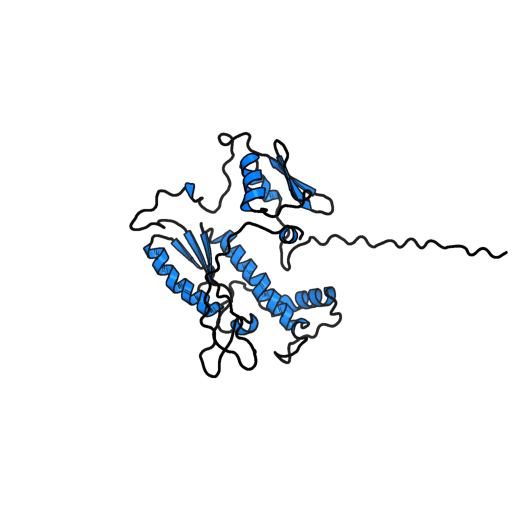1162 C C . THR A 1 145 ? 14.097 -19.079 -19.819 1.00 89.81 145 THR A C 1
ATOM 1164 O O . THR A 1 145 ? 14.026 -18.032 -20.459 1.00 89.81 145 THR A O 1
ATOM 1167 N N . GLN A 1 146 ? 13.035 -19.580 -19.180 1.00 91.00 146 GLN A N 1
ATOM 1168 C CA . GLN A 1 146 ? 11.807 -18.798 -19.038 1.00 91.00 146 GLN A CA 1
ATOM 1169 C C . GLN A 1 146 ? 12.080 -17.558 -18.178 1.00 91.00 146 GLN A C 1
ATOM 1171 O O . GLN A 1 146 ? 12.742 -17.680 -17.145 1.00 91.00 146 GLN A O 1
ATOM 1176 N N . PRO A 1 147 ? 11.576 -16.378 -18.569 1.00 92.56 147 PRO A N 1
ATOM 1177 C CA . PRO A 1 147 ? 11.787 -15.178 -17.785 1.00 92.56 147 PRO A CA 1
ATOM 1178 C C . PRO A 1 147 ? 11.137 -15.280 -16.407 1.00 92.56 147 PRO A C 1
ATOM 1180 O O . PRO A 1 147 ? 10.008 -15.752 -16.260 1.00 92.56 147 PRO A O 1
ATOM 1183 N N . VAL A 1 148 ? 11.830 -14.747 -15.408 1.00 92.69 148 VAL A N 1
ATOM 1184 C CA . VAL A 1 148 ? 11.282 -14.530 -14.074 1.00 92.69 148 VAL A CA 1
ATOM 1185 C C . VAL A 1 148 ? 10.510 -13.218 -14.087 1.00 92.69 148 VAL A C 1
ATOM 1187 O O . VAL A 1 148 ? 11.026 -12.185 -14.505 1.00 92.69 148 VAL A O 1
ATOM 1190 N N . GLN A 1 149 ? 9.253 -13.273 -13.656 1.00 96.00 149 GLN A N 1
ATOM 1191 C CA . GLN A 1 149 ? 8.322 -12.148 -13.622 1.00 96.00 149 GLN A CA 1
ATOM 1192 C C . GLN A 1 149 ? 7.656 -12.106 -12.255 1.00 96.00 149 GLN A C 1
ATOM 1194 O O . GLN A 1 149 ? 6.845 -12.980 -11.943 1.00 96.00 149 GLN A O 1
ATOM 1199 N N . GLU A 1 150 ? 7.969 -11.096 -11.443 1.00 96.56 150 GLU A N 1
ATOM 1200 C CA . GLU A 1 150 ? 7.439 -11.016 -10.076 1.00 96.56 150 GLU A CA 1
ATOM 1201 C C . GLU A 1 150 ? 5.906 -11.039 -10.066 1.00 96.56 150 GLU A C 1
ATOM 1203 O O . GLU A 1 150 ? 5.300 -11.818 -9.331 1.00 96.56 150 GLU A O 1
ATOM 1208 N N . GLY A 1 151 ? 5.269 -10.252 -10.941 1.00 97.12 151 GLY A N 1
ATOM 1209 C CA . GLY A 1 151 ? 3.811 -10.178 -11.021 1.00 97.12 151 GLY A CA 1
ATOM 1210 C C . GLY A 1 151 ? 3.133 -11.506 -11.385 1.00 97.12 151 GLY A C 1
ATOM 1211 O O . GLY A 1 151 ? 2.040 -11.786 -10.877 1.00 97.12 151 GLY A O 1
ATOM 1212 N N . ASP A 1 152 ? 3.774 -12.342 -12.210 1.00 97.69 152 ASP A N 1
ATOM 1213 C CA . ASP A 1 152 ? 3.285 -13.685 -12.560 1.00 97.69 152 ASP A CA 1
ATOM 1214 C C . ASP A 1 152 ? 3.438 -14.647 -11.382 1.00 97.69 152 ASP A C 1
ATOM 1216 O O . ASP A 1 152 ? 2.504 -15.384 -11.043 1.00 97.69 152 ASP A O 1
ATOM 1220 N N . LEU A 1 153 ? 4.606 -14.623 -10.734 1.00 97.25 153 LEU A N 1
ATOM 1221 C CA . LEU A 1 153 ? 4.907 -15.471 -9.586 1.00 97.25 153 LEU A CA 1
ATOM 1222 C C . LEU A 1 153 ? 3.998 -15.146 -8.401 1.00 97.25 153 LEU A C 1
ATOM 1224 O O . LEU A 1 153 ? 3.386 -16.056 -7.839 1.00 97.25 153 LEU A O 1
ATOM 1228 N N . ALA A 1 154 ? 3.828 -13.864 -8.068 1.00 98.00 154 ALA A N 1
ATOM 1229 C CA . ALA A 1 154 ? 2.926 -13.416 -7.013 1.00 98.00 154 ALA A CA 1
ATOM 1230 C C . ALA A 1 154 ? 1.486 -13.883 -7.279 1.00 98.00 154 ALA A C 1
ATOM 1232 O O . ALA A 1 154 ? 0.819 -14.412 -6.384 1.00 98.00 154 ALA A O 1
ATOM 1233 N N . LEU A 1 155 ? 1.005 -13.759 -8.525 1.00 98.50 155 LEU A N 1
ATOM 1234 C CA . LEU A 1 155 ? -0.337 -14.215 -8.897 1.00 98.50 155 LEU A CA 1
ATOM 1235 C C . LEU A 1 155 ? -0.475 -15.738 -8.788 1.00 98.50 155 LEU A C 1
ATOM 1237 O O . LEU A 1 155 ? -1.500 -16.238 -8.314 1.00 98.50 155 LEU A O 1
ATOM 1241 N N . LYS A 1 156 ? 0.551 -16.487 -9.202 1.00 98.19 156 LYS A N 1
ATOM 1242 C CA . LYS A 1 156 ? 0.586 -17.946 -9.068 1.00 98.19 156 LYS A CA 1
ATOM 1243 C C . LYS A 1 156 ? 0.521 -18.364 -7.598 1.00 98.19 156 LYS A C 1
ATOM 1245 O O . LYS A 1 156 ? -0.297 -19.219 -7.260 1.00 98.19 156 LYS A O 1
ATOM 1250 N N . VAL A 1 157 ? 1.309 -17.734 -6.723 1.00 98.19 157 VAL A N 1
ATOM 1251 C CA . VAL A 1 157 ? 1.267 -17.987 -5.273 1.00 98.19 157 VAL A CA 1
ATOM 1252 C C . VAL A 1 157 ? -0.115 -17.684 -4.709 1.00 98.19 157 VAL A C 1
ATOM 1254 O O . VAL A 1 157 ? -0.675 -18.522 -4.008 1.00 98.19 157 VAL A O 1
ATOM 1257 N N . ALA A 1 158 ? -0.722 -16.552 -5.067 1.00 98.62 158 ALA A N 1
ATOM 1258 C CA . ALA A 1 158 ? -2.063 -16.208 -4.601 1.00 98.62 158 ALA A CA 1
ATOM 1259 C C . ALA A 1 158 ? -3.117 -17.253 -5.009 1.00 98.62 158 ALA A C 1
ATOM 1261 O O . ALA A 1 158 ? -3.976 -17.626 -4.209 1.00 98.62 158 ALA A O 1
ATOM 1262 N N . ARG A 1 159 ? -3.029 -17.779 -6.238 1.00 98.56 159 ARG A N 1
ATOM 1263 C CA . ARG A 1 159 ? -3.911 -18.850 -6.730 1.00 98.56 159 ARG A CA 1
ATOM 1264 C C . ARG A 1 159 ? -3.713 -20.173 -5.990 1.00 98.56 159 ARG A C 1
ATOM 1266 O O . ARG A 1 159 ? -4.689 -20.895 -5.820 1.00 98.56 159 ARG A O 1
ATOM 1273 N N . LEU A 1 160 ? -2.496 -20.475 -5.533 1.00 98.56 160 LEU A N 1
ATOM 1274 C CA . LEU A 1 160 ? -2.202 -21.650 -4.701 1.00 98.56 160 LEU A CA 1
ATOM 1275 C C . LEU A 1 160 ? -2.629 -21.455 -3.240 1.00 98.56 160 LEU A C 1
ATOM 1277 O O . LEU A 1 160 ? -3.093 -22.396 -2.598 1.00 98.56 160 LEU A O 1
ATOM 1281 N N . LEU A 1 161 ? -2.495 -20.236 -2.717 1.00 98.44 161 LEU A N 1
ATOM 1282 C CA . LEU A 1 161 ? -2.853 -19.885 -1.346 1.00 98.44 161 LEU A CA 1
ATOM 1283 C C . LEU A 1 161 ? -4.373 -19.846 -1.145 1.00 98.44 161 LEU A C 1
ATOM 1285 O O . LEU A 1 161 ? -4.877 -20.318 -0.128 1.00 98.44 161 LEU A O 1
ATOM 1289 N N . ALA A 1 162 ? -5.115 -19.328 -2.125 1.00 98.69 162 ALA A N 1
ATOM 1290 C CA . ALA A 1 162 ? -6.565 -19.190 -2.048 1.00 98.69 162 ALA A CA 1
ATOM 1291 C C . ALA A 1 162 ? -7.325 -20.484 -1.680 1.00 98.69 162 ALA A C 1
ATOM 1293 O O . ALA A 1 162 ? -8.139 -20.421 -0.759 1.00 98.69 162 ALA A O 1
ATOM 1294 N N . PRO A 1 163 ? -7.119 -21.648 -2.332 1.00 98.56 163 PRO A N 1
ATOM 1295 C CA . PRO A 1 163 ? -7.802 -22.878 -1.937 1.00 98.56 163 PRO A CA 1
ATOM 1296 C C . PRO A 1 163 ? -7.435 -23.321 -0.514 1.00 98.56 163 PRO A C 1
ATOM 1298 O O . PRO A 1 163 ? -8.336 -23.702 0.224 1.00 98.56 163 PRO A O 1
ATOM 1301 N N . ARG A 1 164 ? -6.171 -23.173 -0.089 1.00 98.38 164 ARG A N 1
ATOM 1302 C CA . ARG A 1 164 ? -5.728 -23.531 1.273 1.00 98.38 164 ARG A CA 1
ATOM 1303 C C . ARG A 1 164 ? -6.399 -22.664 2.340 1.00 98.38 164 ARG A C 1
ATOM 1305 O O . ARG A 1 164 ? -6.878 -23.166 3.346 1.00 98.38 164 ARG A O 1
ATOM 1312 N N . LEU A 1 165 ? -6.505 -21.356 2.100 1.00 98.31 165 LEU A N 1
ATOM 1313 C CA . LEU A 1 165 ? -7.224 -20.451 3.002 1.00 98.31 165 LEU A CA 1
ATOM 1314 C C . LEU A 1 165 ? -8.727 -20.769 3.061 1.00 98.31 165 LEU A C 1
ATOM 1316 O O . LEU A 1 165 ? -9.327 -20.699 4.133 1.00 98.31 165 LEU A O 1
ATOM 1320 N N . ARG A 1 166 ? -9.341 -21.133 1.926 1.00 98.31 166 ARG A N 1
ATOM 1321 C CA . ARG A 1 166 ? -10.757 -21.542 1.876 1.00 98.31 166 ARG A CA 1
ATOM 1322 C C . ARG A 1 166 ? -11.009 -22.849 2.621 1.00 98.31 166 ARG A C 1
ATOM 1324 O O . ARG A 1 166 ? -12.024 -22.952 3.302 1.00 98.31 166 ARG A O 1
ATOM 1331 N N . GLU A 1 167 ? -10.095 -23.811 2.521 1.00 97.69 167 GLU A N 1
ATOM 1332 C CA . GLU A 1 167 ? -10.143 -25.072 3.271 1.00 97.69 167 GLU A CA 1
ATOM 1333 C C . GLU A 1 167 ? -10.143 -24.818 4.785 1.00 97.69 167 GLU A C 1
ATOM 1335 O O . GLU A 1 167 ? -10.972 -25.372 5.502 1.00 97.69 167 GLU A O 1
ATOM 1340 N N . LEU A 1 168 ? -9.338 -23.853 5.244 1.00 97.12 168 LEU A N 1
ATOM 1341 C CA . LEU A 1 168 ? -9.325 -23.380 6.635 1.00 97.12 168 LEU A CA 1
ATOM 1342 C C . LEU A 1 168 ? -10.559 -22.538 7.033 1.00 97.12 168 LEU A C 1
ATOM 1344 O O . LEU A 1 168 ? -10.657 -22.095 8.178 1.00 97.12 168 LEU A O 1
ATOM 1348 N N . GLY A 1 169 ? -11.507 -22.300 6.120 1.00 96.44 169 GLY A N 1
ATOM 1349 C CA . GLY A 1 169 ? -12.775 -21.608 6.376 1.00 96.44 169 GLY A CA 1
ATOM 1350 C C . GLY A 1 169 ? -12.822 -20.119 6.004 1.00 96.44 169 GLY A C 1
ATOM 1351 O O . GLY A 1 169 ? -13.862 -19.483 6.205 1.00 96.44 169 GLY A O 1
ATOM 1352 N N . ALA A 1 170 ? -11.748 -19.553 5.445 1.00 97.38 170 ALA A N 1
ATOM 1353 C CA . ALA A 1 170 ? -11.716 -18.143 5.062 1.00 97.38 170 ALA A CA 1
ATOM 1354 C C . ALA A 1 170 ? -12.558 -17.854 3.808 1.00 97.38 170 ALA A C 1
ATOM 1356 O O . ALA A 1 170 ? -12.632 -18.644 2.860 1.00 97.38 170 ALA A O 1
ATOM 1357 N N . LYS A 1 171 ? -13.118 -16.646 3.741 1.00 97.81 171 LYS A N 1
ATOM 1358 C CA . LYS A 1 171 ? -13.676 -16.064 2.516 1.00 97.81 171 LYS A CA 1
ATOM 1359 C C . LYS A 1 171 ? -12.564 -15.334 1.764 1.00 97.81 171 LYS A C 1
ATOM 1361 O O . LYS A 1 171 ? -12.197 -14.218 2.122 1.00 97.81 171 LYS A O 1
ATOM 1366 N N . VAL A 1 172 ? -12.030 -15.959 0.717 1.00 98.62 172 VAL A N 1
ATOM 1367 C CA . VAL A 1 172 ? -10.918 -15.391 -0.065 1.00 98.62 172 VAL A CA 1
ATOM 1368 C C . VAL A 1 172 ? -11.414 -14.518 -1.215 1.00 98.62 172 VAL A C 1
ATOM 1370 O O . VAL A 1 172 ? -12.151 -14.991 -2.087 1.00 98.62 172 VAL A O 1
ATOM 1373 N N . LEU A 1 173 ? -10.938 -13.275 -1.238 1.00 98.56 173 LEU A N 1
ATOM 1374 C CA . LEU A 1 173 ? -11.139 -12.266 -2.275 1.00 98.56 173 LEU A CA 1
ATOM 1375 C C . LEU A 1 173 ? -9.812 -12.019 -3.011 1.00 98.56 173 LEU A C 1
ATOM 1377 O O . LEU A 1 173 ? -8.742 -12.186 -2.433 1.00 98.56 173 LEU A O 1
ATOM 1381 N N . PHE A 1 174 ? -9.872 -11.582 -4.266 1.00 98.56 174 PHE A N 1
ATOM 1382 C CA . PHE A 1 174 ? -8.693 -11.162 -5.027 1.00 98.56 174 PHE A CA 1
ATOM 1383 C C . PHE A 1 174 ? -8.782 -9.667 -5.326 1.00 98.56 174 PHE A C 1
ATOM 1385 O O . PHE A 1 174 ? -9.804 -9.200 -5.832 1.00 98.56 174 PHE A O 1
ATOM 1392 N N . VAL A 1 175 ? -7.710 -8.927 -5.040 1.00 98.56 175 VAL A N 1
ATOM 1393 C CA . VAL A 1 175 ? -7.554 -7.537 -5.499 1.00 98.56 175 VAL A CA 1
ATOM 1394 C C . VAL A 1 175 ? -7.292 -7.518 -7.008 1.00 98.56 175 VAL A C 1
ATOM 1396 O O . VAL A 1 175 ? -7.881 -6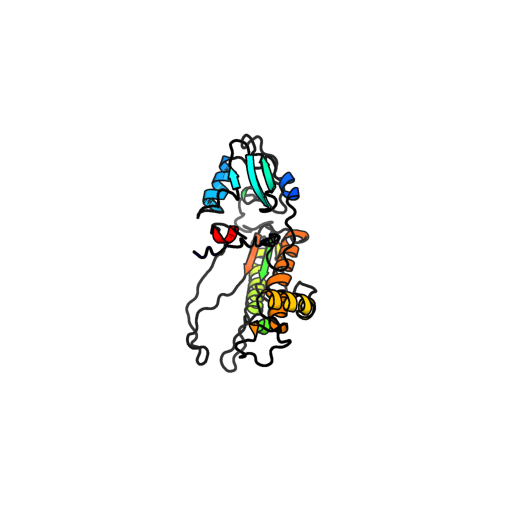.713 -7.728 1.00 98.56 175 VAL A O 1
ATOM 1399 N N . ARG A 1 176 ? -6.505 -8.482 -7.504 1.00 97.06 176 ARG A N 1
ATOM 1400 C CA . ARG A 1 176 ? -6.425 -8.859 -8.921 1.00 97.06 176 ARG A CA 1
ATOM 1401 C C . ARG A 1 176 ? -6.312 -10.372 -9.077 1.00 97.06 176 ARG A C 1
ATOM 1403 O O . ARG A 1 176 ? -5.672 -11.034 -8.267 1.00 97.06 176 ARG A O 1
ATOM 1410 N N . ASP A 1 177 ? -6.906 -10.913 -10.133 1.00 96.25 177 ASP A N 1
ATOM 1411 C CA . ASP A 1 177 ? -6.923 -12.353 -10.438 1.00 96.25 177 ASP A CA 1
ATOM 1412 C C . ASP A 1 177 ? -6.267 -12.700 -11.789 1.00 96.25 177 ASP A C 1
ATOM 1414 O O . ASP A 1 177 ? -6.230 -13.865 -12.196 1.00 96.25 177 ASP A O 1
ATOM 1418 N N . ARG A 1 178 ? -5.719 -11.689 -12.470 1.00 96.12 178 ARG A N 1
ATOM 1419 C CA . ARG A 1 178 ? -5.046 -11.756 -13.771 1.00 96.12 178 ARG A CA 1
ATOM 1420 C C . ARG A 1 178 ? -3.860 -10.792 -13.813 1.00 96.12 178 ARG A C 1
ATOM 1422 O O . ARG A 1 178 ? -3.666 -9.992 -12.899 1.00 96.12 178 ARG A O 1
ATOM 1429 N N . ASN A 1 179 ? -3.076 -10.873 -14.882 1.00 94.38 179 ASN A N 1
ATOM 1430 C CA . ASN A 1 179 ? -1.917 -10.005 -15.114 1.00 94.38 179 ASN A CA 1
ATOM 1431 C C . ASN A 1 179 ? -2.279 -8.641 -15.712 1.00 94.38 179 ASN A C 1
ATOM 1433 O O . ASN A 1 179 ? -1.390 -7.874 -16.059 1.00 94.38 179 ASN A O 1
ATOM 1437 N N . GLU A 1 180 ? -3.568 -8.331 -15.840 1.00 95.38 180 GLU A N 1
ATOM 1438 C CA . GLU A 1 180 ? -4.010 -7.027 -16.321 1.00 95.38 180 GLU A CA 1
ATOM 1439 C C . GLU A 1 180 ? -4.112 -6.011 -15.173 1.00 95.38 180 GLU A C 1
ATOM 1441 O O . GLU A 1 180 ? -4.511 -6.392 -14.066 1.00 95.38 180 GLU A O 1
ATOM 1446 N N . PRO A 1 181 ? -3.814 -4.725 -15.434 1.00 97.06 181 PRO A N 1
ATOM 1447 C CA . PRO A 1 181 ? -4.000 -3.653 -14.466 1.00 97.06 181 PRO A CA 1
ATOM 1448 C C . PRO A 1 181 ? -5.467 -3.528 -14.059 1.00 97.06 181 PRO A C 1
ATOM 1450 O O . PRO A 1 181 ? -6.370 -3.685 -14.887 1.00 97.06 181 PRO A O 1
ATOM 1453 N N . ILE A 1 182 ? -5.711 -3.183 -12.795 1.00 97.56 182 ILE A N 1
ATOM 1454 C CA . ILE A 1 182 ? -7.059 -2.864 -12.304 1.00 97.56 182 ILE A CA 1
ATOM 1455 C C . ILE A 1 182 ? -7.456 -1.438 -12.691 1.00 97.56 182 ILE A C 1
ATOM 1457 O O . ILE A 1 182 ? -8.647 -1.125 -12.824 1.00 97.56 182 ILE A O 1
ATOM 1461 N N . THR A 1 183 ? -6.481 -0.549 -12.873 1.00 97.19 183 THR A N 1
ATOM 1462 C CA . THR A 1 183 ? -6.745 0.783 -13.403 1.00 97.19 183 THR A CA 1
ATOM 1463 C C . THR A 1 183 ? -7.157 0.759 -14.875 1.00 97.19 183 THR A C 1
ATOM 1465 O O . THR A 1 183 ? -6.631 0.010 -15.702 1.00 97.19 183 THR A O 1
ATOM 1468 N N . ALA A 1 184 ? -8.104 1.635 -15.216 1.00 97.06 184 ALA A N 1
ATOM 1469 C CA . ALA A 1 184 ? -8.486 1.909 -16.597 1.00 97.06 184 ALA A CA 1
ATOM 1470 C C . ALA A 1 184 ? -7.469 2.815 -17.315 1.00 97.06 184 ALA A C 1
ATOM 1472 O O . ALA A 1 184 ? -7.490 2.892 -18.538 1.00 97.06 184 ALA A O 1
ATOM 1473 N N . LYS A 1 185 ? -6.585 3.490 -16.566 1.00 97.88 185 LYS A N 1
ATOM 1474 C CA . LYS A 1 185 ? -5.557 4.381 -17.112 1.00 97.88 185 LYS A CA 1
ATOM 1475 C C . LYS A 1 185 ? -4.383 3.606 -17.701 1.00 97.88 185 LYS A C 1
ATOM 1477 O O . LYS A 1 185 ? -4.131 2.463 -17.327 1.00 97.88 185 LYS A O 1
ATOM 1482 N N . ARG A 1 186 ? -3.657 4.225 -18.621 1.00 97.50 186 ARG A N 1
ATOM 1483 C CA . ARG A 1 186 ? -2.463 3.698 -19.293 1.00 97.50 186 ARG A CA 1
ATOM 1484 C C . ARG A 1 186 ? -1.351 4.746 -19.266 1.00 97.50 186 ARG A C 1
ATOM 1486 O O . ARG A 1 186 ? -1.645 5.902 -18.972 1.00 97.50 186 ARG A O 1
ATOM 1493 N N . PRO A 1 187 ? -0.092 4.381 -19.571 1.00 97.25 187 PRO A N 1
ATOM 1494 C CA . PRO A 1 187 ? 1.008 5.345 -19.581 1.00 97.25 187 PRO A CA 1
ATOM 1495 C C . PRO A 1 187 ? 0.682 6.618 -20.373 1.00 97.25 187 PRO A C 1
ATOM 1497 O O . PRO A 1 187 ? 0.908 7.719 -19.885 1.00 97.25 187 PRO A O 1
ATOM 1500 N N . ASP A 1 188 ? 0.044 6.498 -21.539 1.00 97.12 188 ASP A N 1
ATOM 1501 C CA . ASP A 1 188 ? -0.237 7.665 -22.381 1.00 97.12 188 ASP A CA 1
ATOM 1502 C C . ASP A 1 188 ? -1.203 8.681 -21.748 1.00 97.12 188 ASP A C 1
ATOM 1504 O O . ASP A 1 188 ? -1.081 9.876 -22.015 1.00 97.12 188 ASP A O 1
ATOM 1508 N N . ASP A 1 189 ? -2.075 8.252 -20.825 1.00 98.19 189 ASP A N 1
ATOM 1509 C CA . ASP A 1 189 ? -2.931 9.157 -20.043 1.00 98.19 189 ASP A CA 1
ATOM 1510 C C . ASP A 1 189 ? -2.130 10.107 -19.130 1.00 98.19 189 ASP A C 1
ATOM 1512 O O . ASP A 1 189 ? -2.684 11.080 -18.615 1.00 98.19 189 ASP A O 1
ATOM 1516 N N . PHE A 1 190 ? -0.847 9.821 -18.881 1.00 97.88 190 PHE A N 1
ATOM 1517 C CA . PHE A 1 190 ? -0.006 10.558 -17.938 1.00 97.88 190 PHE A CA 1
ATOM 1518 C C . PHE A 1 190 ? 1.048 11.448 -18.600 1.00 97.88 190 PHE A C 1
ATOM 1520 O O . PHE A 1 190 ? 1.748 12.157 -17.879 1.00 97.88 190 PHE A O 1
ATOM 1527 N N . ARG A 1 191 ? 1.147 11.491 -19.936 1.00 97.56 191 ARG A N 1
ATOM 1528 C CA . ARG A 1 191 ? 2.234 12.202 -20.647 1.00 97.56 191 ARG A CA 1
ATOM 1529 C C . ARG A 1 191 ? 2.328 13.684 -20.302 1.00 97.56 191 ARG A C 1
ATOM 1531 O O . ARG A 1 191 ? 3.420 14.208 -20.084 1.00 97.56 191 ARG A O 1
ATOM 1538 N N . GLU A 1 192 ? 1.192 14.370 -20.223 1.00 97.06 192 GLU A N 1
ATOM 1539 C CA . GLU A 1 192 ? 1.174 15.789 -19.856 1.00 97.06 192 GLU A CA 1
ATOM 1540 C C . GLU A 1 192 ? 1.628 16.017 -18.412 1.00 97.06 192 GLU A C 1
ATOM 1542 O O . GLU A 1 192 ? 2.403 16.935 -18.137 1.00 97.06 192 GLU A O 1
ATOM 1547 N N . LEU A 1 193 ? 1.168 15.172 -17.485 1.00 96.12 193 LEU A N 1
ATOM 1548 C CA . LEU A 1 193 ? 1.562 15.255 -16.083 1.00 96.12 193 LEU A CA 1
ATOM 1549 C C . LEU A 1 193 ? 3.045 14.915 -15.906 1.00 96.12 193 LEU A C 1
ATOM 1551 O O . LEU A 1 193 ? 3.750 15.626 -15.196 1.00 96.12 193 LEU A O 1
ATOM 1555 N N . ALA A 1 194 ? 3.527 13.880 -16.592 1.00 96.81 194 ALA A N 1
ATOM 1556 C CA . ALA A 1 194 ? 4.928 13.489 -16.625 1.00 96.81 194 ALA A CA 1
ATOM 1557 C C . ALA A 1 194 ? 5.821 14.650 -17.076 1.00 96.81 194 ALA A C 1
ATOM 1559 O O . ALA A 1 194 ? 6.766 14.997 -16.371 1.00 96.81 194 ALA A O 1
ATOM 1560 N N . ARG A 1 195 ? 5.471 15.323 -18.182 1.00 96.75 195 ARG A N 1
ATOM 1561 C CA . ARG A 1 195 ? 6.191 16.516 -18.657 1.00 96.75 195 ARG A CA 1
ATOM 1562 C C . ARG A 1 195 ? 6.251 17.609 -17.588 1.00 96.75 195 ARG A C 1
ATOM 1564 O O . ARG A 1 195 ? 7.320 18.162 -17.348 1.00 96.75 195 ARG A O 1
ATOM 1571 N N . LYS A 1 196 ? 5.121 17.918 -16.941 1.00 95.69 196 LYS A N 1
ATOM 1572 C CA . LYS A 1 196 ? 5.056 18.947 -15.887 1.00 95.69 196 LYS A CA 1
ATOM 1573 C C . LYS A 1 196 ? 5.932 18.593 -14.684 1.00 95.69 196 LYS A C 1
ATOM 1575 O O . LYS A 1 196 ? 6.620 19.469 -14.170 1.00 95.69 196 LYS A O 1
ATOM 1580 N N . ILE A 1 197 ? 5.924 17.328 -14.256 1.00 94.19 197 ILE A N 1
ATOM 1581 C CA . ILE A 1 197 ? 6.767 16.844 -13.153 1.00 94.19 197 ILE A CA 1
ATOM 1582 C C . ILE A 1 197 ? 8.249 16.962 -13.518 1.00 94.19 197 ILE A C 1
ATOM 1584 O O . ILE A 1 197 ? 9.017 17.499 -12.730 1.00 94.19 197 ILE A O 1
ATOM 1588 N N . LEU A 1 198 ? 8.643 16.530 -14.718 1.00 95.06 198 LEU A N 1
ATOM 1589 C CA . LEU A 1 198 ? 10.036 16.596 -15.173 1.00 95.06 198 LEU A CA 1
ATOM 1590 C C . LEU A 1 198 ? 10.552 18.040 -15.242 1.00 95.06 198 LEU A C 1
ATOM 1592 O O . LEU A 1 198 ? 11.614 18.331 -14.702 1.00 95.06 198 LEU A O 1
ATOM 1596 N N . ILE A 1 199 ? 9.766 18.963 -15.809 1.00 95.81 199 ILE A N 1
ATOM 1597 C CA . ILE A 1 199 ? 10.116 20.394 -15.845 1.00 95.81 199 ILE A CA 1
ATOM 1598 C C . ILE A 1 199 ? 10.260 20.958 -14.431 1.00 95.81 199 ILE A C 1
ATOM 1600 O O . ILE A 1 199 ? 11.244 21.636 -14.140 1.00 95.81 199 ILE A O 1
ATOM 1604 N N . LYS A 1 200 ? 9.314 20.648 -13.534 1.00 93.31 200 LYS A N 1
ATOM 1605 C CA . LYS A 1 200 ? 9.381 21.074 -12.129 1.00 93.31 200 LYS A CA 1
ATOM 1606 C C . LYS A 1 200 ? 10.630 20.532 -11.424 1.00 93.31 200 LYS A C 1
ATOM 1608 O O . LYS A 1 200 ? 11.195 21.230 -10.589 1.00 93.31 200 LYS A O 1
ATOM 1613 N N . ASN A 1 201 ? 11.069 19.329 -11.782 1.00 91.88 201 ASN A N 1
ATOM 1614 C CA . ASN A 1 201 ? 12.237 18.664 -11.207 1.00 91.88 201 ASN A CA 1
ATOM 1615 C C . ASN A 1 201 ? 13.560 19.034 -11.907 1.00 91.88 201 ASN A C 1
ATOM 1617 O O . ASN A 1 201 ? 14.566 18.365 -11.691 1.00 91.88 201 ASN A O 1
ATOM 1621 N N . GLY A 1 202 ? 13.583 20.088 -12.731 1.00 94.06 202 GLY A N 1
ATOM 1622 C CA . GLY A 1 202 ? 14.820 20.614 -13.317 1.00 94.06 202 GLY A CA 1
ATOM 1623 C C . GLY A 1 202 ? 15.181 20.063 -14.697 1.00 94.06 202 GLY A C 1
ATOM 1624 O O . GLY A 1 202 ? 16.293 20.298 -15.159 1.00 94.06 202 GLY A O 1
ATOM 1625 N N . VAL A 1 203 ? 14.256 19.387 -15.386 1.00 93.94 203 VAL A N 1
ATOM 1626 C CA . VAL A 1 203 ? 14.422 18.952 -16.784 1.00 93.94 203 VAL A CA 1
ATOM 1627 C C . VAL A 1 203 ? 13.605 19.887 -17.692 1.00 93.94 203 VAL A C 1
ATOM 1629 O O . VAL A 1 203 ? 12.454 19.585 -18.008 1.00 93.94 203 VAL A O 1
ATOM 1632 N N . PRO A 1 204 ? 14.129 21.058 -18.106 1.00 91.25 204 PRO A N 1
ATOM 1633 C CA . PRO A 1 204 ? 13.339 22.092 -18.786 1.00 91.25 204 PRO A CA 1
ATOM 1634 C C . PRO A 1 204 ? 12.829 21.666 -20.169 1.00 91.25 204 PRO A C 1
ATOM 1636 O O . PRO A 1 204 ? 11.782 22.136 -20.612 1.00 91.25 204 PRO A O 1
ATOM 1639 N N . GLN A 1 205 ? 13.543 20.761 -20.844 1.00 92.00 205 GLN A N 1
ATOM 1640 C CA . GLN A 1 205 ? 13.161 20.212 -22.146 1.00 92.00 205 GLN A CA 1
ATOM 1641 C C . GLN A 1 205 ? 13.159 18.677 -22.101 1.00 92.00 205 GLN A C 1
ATOM 1643 O O . GLN A 1 205 ? 14.078 18.044 -22.618 1.00 92.00 205 GLN A O 1
ATOM 1648 N N . PRO A 1 206 ? 12.143 18.050 -21.475 1.00 92.44 206 PRO A N 1
ATOM 1649 C CA . PRO A 1 206 ? 12.098 16.600 -21.354 1.00 92.44 206 PRO A CA 1
ATOM 1650 C C . PRO A 1 206 ? 12.010 15.923 -22.719 1.00 92.44 206 PRO A C 1
ATOM 1652 O O . PRO A 1 206 ? 11.140 16.258 -23.535 1.00 92.44 206 PRO A O 1
ATOM 1655 N N . ARG A 1 207 ? 12.869 14.924 -22.938 1.00 93.31 207 ARG A N 1
ATOM 1656 C CA . ARG A 1 207 ? 12.800 14.055 -24.117 1.00 93.31 207 ARG A CA 1
ATOM 1657 C C . ARG A 1 207 ? 11.517 13.228 -24.082 1.00 93.31 207 ARG A C 1
ATOM 1659 O O . ARG A 1 207 ? 10.994 12.889 -23.022 1.00 93.31 207 ARG A O 1
ATOM 1666 N N . THR A 1 208 ? 10.981 12.917 -25.253 1.00 91.00 208 THR A N 1
ATOM 1667 C CA . THR A 1 208 ? 9.649 12.311 -25.352 1.00 91.00 208 THR A CA 1
ATOM 1668 C C . THR A 1 208 ? 9.670 10.804 -25.094 1.00 91.00 208 THR A C 1
ATOM 1670 O O . THR A 1 208 ? 8.855 10.312 -24.317 1.00 91.00 208 THR A O 1
ATOM 1673 N N . GLU A 1 209 ? 10.604 10.087 -25.713 1.00 89.75 209 GLU A N 1
ATOM 1674 C CA . GLU A 1 209 ? 10.657 8.621 -25.731 1.00 89.75 209 GLU A CA 1
ATOM 1675 C C . GLU A 1 209 ? 11.994 8.104 -25.188 1.00 89.75 209 GLU A C 1
ATOM 1677 O O . GLU A 1 209 ? 12.997 8.820 -25.218 1.00 89.75 209 GLU A O 1
ATOM 1682 N N . VAL A 1 210 ? 11.997 6.850 -24.730 1.00 77.50 210 VAL A N 1
ATOM 1683 C CA . VAL A 1 210 ? 13.218 6.086 -24.441 1.00 77.50 210 VAL A CA 1
ATOM 1684 C C . VAL A 1 210 ? 13.622 5.378 -25.731 1.00 77.50 210 VAL A C 1
ATOM 1686 O O . VAL A 1 210 ? 12.898 4.503 -26.204 1.00 77.50 210 VAL A O 1
ATOM 1689 N N . LEU A 1 211 ? 14.741 5.783 -26.331 1.00 71.44 211 LEU A N 1
ATOM 1690 C CA . LEU A 1 211 ? 15.225 5.192 -27.586 1.00 71.44 211 LEU A CA 1
ATOM 1691 C C . LEU A 1 211 ? 16.088 3.946 -27.347 1.00 71.44 211 LEU A C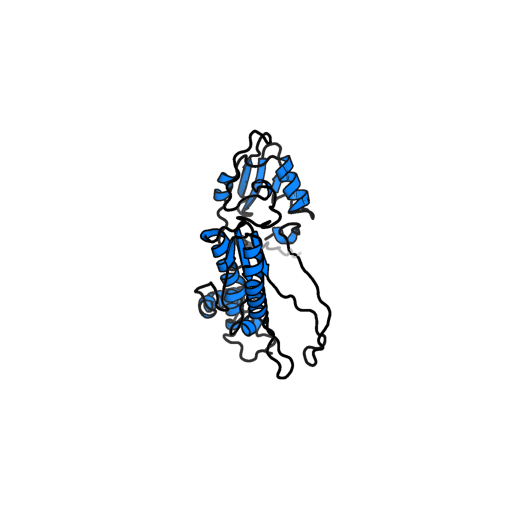 1
ATOM 1693 O O . LEU A 1 211 ? 16.100 3.046 -28.182 1.00 71.44 211 LEU A O 1
ATOM 1697 N N . ASP A 1 212 ? 16.764 3.885 -26.199 1.00 76.19 212 ASP A N 1
ATOM 1698 C CA . ASP A 1 212 ? 17.618 2.778 -25.772 1.00 76.19 212 ASP A CA 1
ATOM 1699 C C . ASP A 1 212 ? 17.307 2.435 -24.300 1.00 76.19 212 ASP A C 1
ATOM 1701 O O . ASP A 1 212 ? 17.355 3.326 -23.451 1.00 76.19 212 ASP A O 1
ATOM 1705 N N . PRO A 1 213 ? 16.977 1.176 -23.954 1.00 74.19 213 PRO A N 1
ATOM 1706 C CA . PRO A 1 213 ? 16.814 0.747 -22.562 1.00 74.19 213 PRO A CA 1
ATOM 1707 C C . PRO A 1 213 ? 18.037 0.991 -21.660 1.00 74.19 213 PRO A C 1
ATOM 1709 O O . PRO A 1 213 ? 17.868 1.069 -20.440 1.00 74.19 213 PRO A O 1
ATOM 1712 N N . ASN A 1 214 ? 19.234 1.110 -22.248 1.00 79.56 214 ASN A N 1
ATOM 1713 C CA . ASN A 1 214 ? 20.495 1.411 -21.565 1.00 79.56 214 ASN A CA 1
ATOM 1714 C C . ASN A 1 214 ? 20.830 2.911 -21.540 1.00 79.56 214 ASN A C 1
ATOM 1716 O O . ASN A 1 214 ? 21.908 3.289 -21.081 1.00 79.56 214 ASN A O 1
ATOM 1720 N N . ASP A 1 215 ? 19.936 3.769 -22.037 1.00 84.12 215 ASP A N 1
ATOM 1721 C CA . ASP A 1 215 ? 20.111 5.218 -21.999 1.00 84.12 215 ASP A CA 1
ATOM 1722 C C . ASP A 1 215 ? 20.251 5.688 -20.535 1.00 84.12 215 ASP A C 1
ATOM 1724 O O . ASP A 1 215 ? 19.306 5.525 -19.751 1.00 84.12 215 ASP A O 1
ATOM 1728 N N . PRO A 1 216 ? 21.398 6.283 -20.146 1.00 84.56 216 PRO A N 1
ATOM 1729 C CA . PRO A 1 216 ? 21.638 6.716 -18.768 1.00 84.56 216 PRO A CA 1
ATOM 1730 C C . PRO A 1 216 ? 20.681 7.832 -18.326 1.00 84.56 216 PRO A C 1
ATOM 1732 O O . PRO A 1 216 ? 20.509 8.070 -17.134 1.00 84.56 216 PRO A O 1
ATOM 1735 N N . GLU A 1 217 ? 20.027 8.500 -19.275 1.00 88.31 217 GLU A N 1
ATOM 1736 C CA . GLU A 1 217 ? 19.059 9.564 -19.041 1.00 88.31 217 GLU A CA 1
ATOM 1737 C C . GLU A 1 217 ? 17.613 9.117 -19.324 1.00 88.31 217 GLU A C 1
ATOM 1739 O O . GLU A 1 217 ? 16.718 9.966 -19.410 1.00 88.31 217 GLU A O 1
ATOM 1744 N N . LYS A 1 218 ? 17.337 7.805 -19.457 1.00 88.00 218 LYS A N 1
ATOM 1745 C CA . LYS A 1 218 ? 15.974 7.286 -19.716 1.00 88.00 218 LYS A CA 1
ATOM 1746 C C . LYS A 1 218 ? 14.947 7.801 -18.707 1.00 88.00 218 LYS A C 1
ATOM 1748 O O . LYS A 1 218 ? 13.800 8.067 -19.073 1.00 88.00 218 LYS A O 1
ATOM 1753 N N . GLU A 1 219 ? 15.371 8.011 -17.461 1.00 89.25 219 GLU A N 1
ATOM 1754 C CA . GLU A 1 219 ? 14.513 8.484 -16.374 1.00 89.25 219 GLU A CA 1
ATOM 1755 C C . GLU A 1 219 ? 14.003 9.916 -16.578 1.00 89.25 219 GLU A C 1
ATOM 1757 O O . GLU A 1 219 ? 12.947 10.287 -16.066 1.00 89.25 219 GLU A O 1
ATOM 1762 N N . GLN A 1 220 ? 14.715 10.708 -17.384 1.00 91.75 220 GLN A N 1
ATOM 1763 C CA . GLN A 1 220 ? 14.355 12.087 -17.714 1.00 91.75 220 GLN A CA 1
ATOM 1764 C C . GLN A 1 220 ? 13.376 12.178 -18.896 1.00 91.75 220 GLN A C 1
ATOM 1766 O O . GLN A 1 220 ? 13.034 13.275 -19.351 1.00 91.75 220 GLN A O 1
ATOM 1771 N N . THR A 1 221 ? 12.918 11.037 -19.420 1.00 94.62 221 THR A N 1
ATOM 1772 C CA . THR A 1 221 ? 11.973 10.994 -20.537 1.00 94.62 221 THR A CA 1
ATOM 1773 C C . THR A 1 221 ? 10.523 11.021 -20.058 1.00 94.62 221 THR A C 1
ATOM 1775 O O . THR A 1 221 ? 10.150 10.466 -19.020 1.00 94.62 221 THR A O 1
ATOM 1778 N N . ILE A 1 222 ? 9.657 11.629 -20.868 1.00 96.75 222 ILE A N 1
ATOM 1779 C CA . ILE A 1 222 ? 8.211 11.660 -20.624 1.00 96.75 222 ILE A CA 1
ATOM 1780 C C . ILE A 1 222 ? 7.649 10.245 -20.600 1.00 96.75 222 ILE A C 1
ATOM 1782 O O . ILE A 1 222 ? 6.808 9.950 -19.749 1.00 96.75 222 ILE A O 1
ATOM 1786 N N . ARG A 1 223 ? 8.103 9.375 -21.511 1.00 95.50 223 ARG A N 1
ATOM 1787 C CA . ARG A 1 223 ? 7.670 7.979 -21.572 1.00 95.50 223 ARG A CA 1
ATOM 1788 C C . ARG A 1 223 ? 7.920 7.257 -20.251 1.00 95.50 223 ARG A C 1
ATOM 1790 O O . ARG A 1 223 ? 6.963 6.752 -19.669 1.00 95.50 223 ARG A O 1
ATOM 1797 N N . TRP A 1 224 ? 9.153 7.286 -19.752 1.00 94.56 224 TRP A N 1
ATOM 1798 C CA . TRP A 1 224 ? 9.519 6.643 -18.491 1.00 94.56 224 TRP A CA 1
ATOM 1799 C C . TRP A 1 224 ? 8.692 7.161 -17.314 1.00 94.56 224 TRP A C 1
ATOM 1801 O O . TRP A 1 224 ? 8.048 6.396 -16.594 1.00 94.56 224 TRP A O 1
ATOM 1811 N N . GLN A 1 225 ? 8.629 8.486 -17.156 1.00 96.12 225 GLN A N 1
ATOM 1812 C CA . GLN A 1 225 ? 7.881 9.086 -16.056 1.00 96.12 225 GLN A CA 1
ATOM 1813 C C . GLN A 1 225 ? 6.379 8.764 -16.141 1.00 96.12 225 GLN A C 1
ATOM 1815 O O . GLN A 1 225 ? 5.715 8.596 -15.117 1.00 96.12 225 GLN A O 1
ATOM 1820 N N . SER A 1 226 ? 5.830 8.632 -17.350 1.00 97.50 226 SER A N 1
ATOM 1821 C CA . SER A 1 226 ? 4.437 8.226 -17.564 1.00 97.50 226 SER A CA 1
ATOM 1822 C C . SER A 1 226 ? 4.176 6.774 -17.155 1.00 97.50 226 SER A C 1
ATOM 1824 O O . SER A 1 226 ? 3.131 6.476 -16.575 1.00 97.50 226 SER A O 1
ATOM 1826 N N . GLU A 1 227 ? 5.123 5.872 -17.421 1.00 96.50 227 GLU A N 1
ATOM 1827 C CA . GLU A 1 227 ? 5.057 4.472 -16.988 1.00 96.50 227 GLU A CA 1
ATOM 1828 C C . GLU A 1 227 ? 5.101 4.369 -15.459 1.00 96.50 227 GLU A C 1
ATOM 1830 O O . GLU A 1 227 ? 4.235 3.720 -14.868 1.00 96.50 227 GLU A O 1
ATOM 1835 N N . ILE A 1 228 ? 6.006 5.109 -14.807 1.00 95.62 228 ILE A N 1
ATOM 1836 C CA . ILE A 1 228 ? 6.083 5.215 -13.341 1.00 95.62 228 ILE A CA 1
ATOM 1837 C C . ILE A 1 228 ? 4.755 5.709 -12.748 1.00 95.62 228 ILE A C 1
ATOM 1839 O O . ILE A 1 228 ? 4.221 5.106 -11.812 1.00 95.62 228 ILE A O 1
ATOM 1843 N N . LEU A 1 229 ? 4.180 6.784 -13.300 1.00 97.62 229 LEU A N 1
ATOM 1844 C CA . LEU A 1 229 ? 2.878 7.310 -12.869 1.00 97.62 229 LEU A CA 1
ATOM 1845 C C . LEU A 1 229 ? 1.756 6.274 -13.004 1.00 97.62 229 LEU A C 1
ATOM 1847 O O . LEU A 1 229 ? 0.882 6.190 -12.137 1.00 97.62 229 LEU A O 1
ATOM 1851 N N . PHE A 1 230 ? 1.802 5.466 -14.059 1.00 98.00 230 PHE A N 1
ATOM 1852 C CA . PHE A 1 230 ? 0.842 4.404 -14.307 1.00 98.00 230 PHE A CA 1
ATOM 1853 C C . PHE A 1 230 ? 0.961 3.257 -13.289 1.00 98.00 230 PHE A C 1
ATOM 1855 O O . PHE A 1 230 ? 0.020 3.046 -12.518 1.00 98.00 230 PHE A O 1
ATOM 1862 N N . TYR A 1 231 ? 2.083 2.531 -13.253 1.00 96.00 231 TYR A N 1
ATOM 1863 C CA . TYR A 1 231 ? 2.159 1.286 -12.477 1.00 96.00 231 TYR A CA 1
ATOM 1864 C C . TYR A 1 231 ? 2.428 1.528 -10.985 1.00 96.00 231 TYR A C 1
ATOM 1866 O O . TYR A 1 231 ? 1.869 0.846 -10.129 1.00 96.00 231 TYR A O 1
ATOM 1874 N N . ARG A 1 232 ? 3.249 2.531 -10.643 1.00 94.88 232 ARG A N 1
ATOM 1875 C CA . ARG A 1 232 ? 3.670 2.775 -9.253 1.00 94.88 232 ARG A CA 1
ATOM 1876 C C . ARG A 1 232 ? 2.670 3.633 -8.495 1.00 94.88 232 ARG A C 1
ATOM 1878 O O . ARG A 1 232 ? 2.399 3.387 -7.325 1.00 94.88 232 ARG A O 1
ATOM 1885 N N . TYR A 1 233 ? 2.104 4.648 -9.144 1.00 95.19 233 TYR A N 1
ATOM 1886 C CA . TYR A 1 233 ? 1.214 5.582 -8.456 1.00 95.19 233 TYR A CA 1
ATOM 1887 C C . TYR A 1 233 ? -0.257 5.250 -8.663 1.00 95.19 233 TYR A C 1
ATOM 1889 O O . TYR A 1 233 ? -0.991 5.111 -7.679 1.00 95.19 233 TYR A O 1
ATOM 1897 N N . ASN A 1 234 ? -0.701 5.148 -9.915 1.00 97.69 234 ASN A N 1
ATOM 1898 C CA . ASN A 1 234 ? -2.116 5.021 -10.228 1.00 97.69 234 ASN A CA 1
ATOM 1899 C C . ASN A 1 234 ? -2.664 3.613 -9.967 1.00 97.69 234 ASN A C 1
ATOM 1901 O O . ASN A 1 234 ? -3.696 3.488 -9.307 1.00 97.69 234 ASN A O 1
ATOM 1905 N N . GLU A 1 235 ? -1.976 2.568 -10.432 1.00 97.88 235 GLU A N 1
ATOM 1906 C CA . GLU A 1 235 ? -2.398 1.177 -10.233 1.00 97.88 235 GLU A CA 1
ATOM 1907 C C . GLU A 1 235 ? -2.441 0.809 -8.741 1.00 97.88 235 GLU A C 1
ATOM 1909 O O . GLU A 1 235 ? -3.476 0.340 -8.264 1.00 97.88 235 GLU A O 1
ATOM 1914 N N . ILE A 1 236 ? -1.393 1.121 -7.966 1.00 96.50 236 ILE A N 1
ATOM 1915 C CA . ILE A 1 236 ? -1.370 0.868 -6.510 1.00 96.50 236 ILE A CA 1
ATOM 1916 C C . ILE A 1 236 ? -2.525 1.595 -5.800 1.00 96.50 236 ILE A C 1
ATOM 1918 O O . ILE A 1 236 ? -3.261 0.989 -5.017 1.00 96.50 236 ILE A O 1
ATOM 1922 N N . ARG A 1 237 ? -2.770 2.876 -6.119 1.00 96.19 237 ARG A N 1
ATOM 1923 C CA . ARG A 1 237 ? -3.914 3.625 -5.558 1.00 96.19 237 ARG A CA 1
ATOM 1924 C C . ARG A 1 237 ? -5.250 3.009 -5.946 1.00 96.19 237 ARG A C 1
ATOM 1926 O O . ARG A 1 237 ? -6.174 2.984 -5.134 1.00 96.19 237 ARG A O 1
ATOM 1933 N N . ARG A 1 238 ? -5.379 2.506 -7.175 1.00 97.75 238 ARG A N 1
ATOM 1934 C CA . ARG A 1 238 ? -6.611 1.863 -7.634 1.00 97.75 238 ARG A CA 1
ATOM 1935 C C . ARG A 1 238 ? -6.879 0.558 -6.886 1.00 97.75 238 ARG A C 1
ATOM 1937 O O . ARG A 1 238 ? -8.030 0.314 -6.522 1.00 97.75 238 ARG A O 1
ATOM 1944 N N . ARG A 1 239 ? -5.843 -0.239 -6.621 1.00 98.12 239 ARG A N 1
ATOM 1945 C CA . ARG A 1 239 ? -5.933 -1.447 -5.787 1.00 98.12 239 ARG A CA 1
ATOM 1946 C C . ARG A 1 239 ? -6.348 -1.113 -4.356 1.00 98.12 239 ARG A C 1
ATOM 1948 O O . ARG A 1 239 ? -7.318 -1.686 -3.861 1.00 98.12 239 ARG A O 1
ATOM 1955 N N . ALA A 1 240 ? -5.727 -0.103 -3.744 1.00 96.50 240 ALA A N 1
ATOM 1956 C CA . ALA A 1 240 ? -6.121 0.388 -2.422 1.00 96.50 240 ALA A CA 1
ATOM 1957 C C . ALA A 1 240 ? -7.585 0.870 -2.392 1.00 96.50 240 ALA A C 1
ATOM 1959 O O . ALA A 1 240 ? -8.340 0.534 -1.482 1.00 96.50 240 ALA A O 1
ATOM 1960 N N . ALA A 1 241 ? -8.034 1.593 -3.423 1.00 96.25 241 ALA A N 1
ATOM 1961 C CA . ALA A 1 241 ? -9.429 2.012 -3.547 1.00 96.25 241 ALA A CA 1
ATOM 1962 C C . ALA A 1 241 ? -10.392 0.817 -3.672 1.00 96.25 241 ALA A C 1
ATOM 1964 O O . ALA A 1 241 ? -11.474 0.835 -3.089 1.00 96.25 241 ALA A O 1
ATOM 1965 N N . LEU A 1 242 ? -10.014 -0.235 -4.405 1.00 98.00 242 LEU A N 1
ATOM 1966 C CA . LEU A 1 242 ? -10.808 -1.461 -4.506 1.00 98.00 242 LEU A CA 1
ATOM 1967 C C . LEU A 1 242 ? -10.953 -2.148 -3.139 1.00 98.00 242 LEU A C 1
ATOM 1969 O O . LEU A 1 242 ? -12.064 -2.534 -2.764 1.00 98.00 242 LEU A O 1
ATOM 1973 N N . VAL A 1 243 ? -9.858 -2.252 -2.383 1.00 97.62 243 VAL A N 1
ATOM 1974 C CA . VAL A 1 243 ? -9.857 -2.770 -1.008 1.00 97.62 243 VAL A CA 1
ATOM 1975 C C . VAL A 1 243 ? -10.800 -1.945 -0.126 1.00 97.62 243 VAL A C 1
ATOM 1977 O O . VAL A 1 243 ? -11.770 -2.485 0.416 1.00 97.62 243 VAL A O 1
ATOM 1980 N N . ASN A 1 244 ? -10.568 -0.633 -0.063 1.00 94.56 244 ASN A N 1
ATOM 1981 C CA . ASN A 1 244 ? -11.226 0.268 0.882 1.00 94.56 244 ASN A CA 1
ATOM 1982 C C . ASN A 1 244 ? -12.698 0.535 0.558 1.00 94.56 244 ASN A C 1
ATOM 1984 O O . ASN A 1 244 ? -13.490 0.701 1.477 1.00 94.56 244 ASN A O 1
ATOM 1988 N N . PHE A 1 245 ? -13.086 0.569 -0.721 1.00 94.75 245 PHE A N 1
ATOM 1989 C CA . PHE A 1 245 ? -14.432 0.999 -1.131 1.00 94.75 245 PHE A CA 1
ATOM 1990 C C . PHE A 1 245 ? -15.325 -0.118 -1.672 1.00 94.75 245 PHE A C 1
ATOM 1992 O O . PHE A 1 245 ? -16.514 0.113 -1.872 1.00 94.75 245 PHE A O 1
ATOM 1999 N N . LYS A 1 246 ? -14.795 -1.327 -1.895 1.00 96.56 246 LYS A N 1
ATOM 2000 C CA . LYS A 1 246 ? -15.596 -2.440 -2.429 1.00 96.56 246 LYS A CA 1
ATOM 2001 C C . LYS A 1 246 ? -15.376 -3.763 -1.710 1.00 96.56 246 LYS A C 1
ATOM 2003 O O . LYS A 1 246 ? -16.349 -4.441 -1.398 1.00 96.56 246 LYS A O 1
ATOM 2008 N N . LEU A 1 247 ? -14.123 -4.162 -1.482 1.00 97.38 247 LEU A N 1
ATOM 2009 C CA . LEU A 1 247 ? -13.842 -5.493 -0.936 1.00 97.38 247 LEU A CA 1
ATOM 2010 C C . LEU A 1 247 ? -14.052 -5.568 0.567 1.00 97.38 247 LEU A C 1
ATOM 2012 O O . LEU A 1 247 ? -14.554 -6.591 1.015 1.00 97.38 247 LEU A O 1
ATOM 2016 N N . HIS A 1 248 ? -13.669 -4.530 1.317 1.00 96.50 248 HIS A N 1
ATOM 2017 C CA . HIS A 1 248 ? -13.817 -4.454 2.777 1.00 96.50 248 HIS A CA 1
ATOM 2018 C C . HIS A 1 248 ? -13.387 -5.758 3.488 1.00 96.50 248 HIS A C 1
ATOM 2020 O O . HIS A 1 248 ? -14.204 -6.390 4.165 1.00 96.50 248 HIS A O 1
ATOM 2026 N N . PRO A 1 249 ? -12.162 -6.256 3.237 1.00 97.38 249 PRO A N 1
ATOM 2027 C CA . PRO A 1 249 ? -11.680 -7.465 3.886 1.00 97.38 249 PRO A CA 1
ATOM 2028 C C . PRO A 1 249 ? -11.319 -7.190 5.350 1.00 97.38 249 PRO A C 1
ATOM 2030 O O . PRO A 1 249 ? -11.051 -6.052 5.730 1.00 97.38 249 PRO A O 1
ATOM 2033 N N . ASP A 1 250 ? -11.255 -8.251 6.148 1.00 96.31 250 ASP A N 1
ATOM 2034 C CA . ASP A 1 250 ? -10.742 -8.192 7.518 1.00 96.31 250 ASP A CA 1
ATOM 2035 C C . ASP A 1 250 ? -9.205 -8.190 7.543 1.00 96.31 250 ASP A C 1
ATOM 2037 O O . ASP A 1 250 ? -8.595 -7.635 8.452 1.00 96.31 250 ASP A O 1
ATOM 2041 N N . LEU A 1 251 ? -8.581 -8.786 6.520 1.00 95.38 251 LEU A N 1
ATOM 2042 C CA . LEU A 1 251 ? -7.134 -8.823 6.314 1.00 95.38 251 LEU A CA 1
ATOM 2043 C C . LEU A 1 251 ? -6.801 -8.705 4.823 1.00 95.38 251 LEU A C 1
ATOM 2045 O O . LEU A 1 251 ? -7.429 -9.354 3.983 1.00 95.38 251 LEU A O 1
ATOM 2049 N N . VAL A 1 252 ? -5.776 -7.922 4.493 1.00 97.50 252 VAL A N 1
ATOM 2050 C CA . VAL A 1 252 ? -5.166 -7.903 3.157 1.00 97.50 252 VAL A CA 1
ATOM 2051 C C . VAL A 1 252 ? -3.788 -8.546 3.247 1.00 97.50 252 VAL A C 1
ATOM 2053 O O . VAL A 1 252 ? -2.996 -8.174 4.107 1.00 97.50 252 VAL A O 1
ATOM 2056 N N . LEU A 1 253 ? -3.503 -9.495 2.358 1.00 97.75 253 LEU A N 1
ATOM 2057 C CA . LEU A 1 253 ? -2.176 -10.079 2.186 1.00 97.75 253 LEU A CA 1
ATOM 2058 C C . LEU A 1 253 ? -1.584 -9.583 0.865 1.00 97.75 253 LEU A C 1
ATOM 2060 O O . LEU A 1 253 ? -2.004 -10.031 -0.205 1.00 97.75 253 LEU A O 1
ATOM 2064 N N . CYS A 1 254 ? -0.617 -8.670 0.951 1.00 97.81 254 CYS A N 1
ATOM 2065 C CA . CYS A 1 254 ? 0.163 -8.206 -0.194 1.00 97.81 254 CYS A CA 1
ATOM 2066 C C . CYS A 1 254 ? 1.339 -9.160 -0.423 1.00 97.81 254 CYS A C 1
ATOM 2068 O O . CYS A 1 254 ? 2.202 -9.301 0.440 1.00 97.81 254 CYS A O 1
ATOM 2070 N N . LEU A 1 255 ? 1.358 -9.846 -1.564 1.00 97.69 255 LEU A N 1
ATOM 2071 C CA . LEU A 1 255 ? 2.332 -10.897 -1.866 1.00 97.69 255 LEU A CA 1
ATOM 2072 C C . LEU A 1 255 ? 3.378 -10.371 -2.847 1.00 97.69 255 LEU A C 1
ATOM 2074 O O . LEU A 1 255 ? 3.025 -10.017 -3.967 1.00 97.69 255 LEU A O 1
ATOM 2078 N N . HIS A 1 256 ? 4.644 -10.364 -2.450 1.00 96.88 256 HIS A N 1
ATOM 2079 C CA . HIS A 1 256 ? 5.762 -9.871 -3.256 1.00 96.88 256 HIS A CA 1
ATOM 2080 C C . HIS A 1 256 ? 6.915 -10.872 -3.260 1.00 96.88 256 HIS A C 1
ATOM 2082 O O . HIS A 1 256 ? 7.012 -11.714 -2.365 1.00 96.88 256 HIS A O 1
ATOM 2088 N N . PHE A 1 257 ? 7.789 -10.754 -4.257 1.00 93.88 257 PHE A N 1
ATOM 2089 C CA . PHE A 1 257 ? 9.083 -11.425 -4.259 1.00 93.88 257 PHE A CA 1
ATOM 2090 C C . PHE A 1 257 ? 10.161 -10.359 -4.236 1.00 93.88 257 PHE A C 1
ATOM 2092 O O . PHE A 1 257 ? 10.249 -9.540 -5.144 1.00 93.88 257 PHE A O 1
ATOM 2099 N N . ASN A 1 258 ? 10.996 -10.383 -3.204 1.00 89.00 258 ASN A N 1
ATOM 2100 C CA . ASN A 1 258 ? 12.169 -9.533 -3.207 1.00 89.00 258 ASN A CA 1
ATOM 2101 C C . ASN A 1 258 ? 13.265 -10.159 -4.079 1.00 89.00 258 ASN A C 1
ATOM 2103 O O . ASN A 1 258 ? 13.305 -11.379 -4.254 1.00 89.00 258 ASN A O 1
ATOM 2107 N N . ALA A 1 259 ? 14.146 -9.323 -4.614 1.00 86.50 259 ALA A N 1
ATOM 2108 C CA . ALA A 1 259 ? 15.332 -9.777 -5.326 1.00 86.50 259 ALA A CA 1
ATOM 2109 C C . ALA A 1 259 ? 16.551 -9.701 -4.400 1.00 86.50 259 ALA A C 1
ATOM 2111 O O . ALA A 1 259 ? 16.681 -8.756 -3.623 1.00 86.50 259 ALA A O 1
ATOM 2112 N N . GLU A 1 260 ? 17.435 -10.688 -4.508 1.00 89.12 260 GLU A N 1
ATOM 2113 C CA . GLU A 1 260 ? 18.760 -10.678 -3.888 1.00 89.12 260 GLU A CA 1
ATOM 2114 C C . GLU A 1 260 ? 19.801 -10.238 -4.927 1.00 89.12 260 GLU A C 1
ATOM 2116 O O . GLU A 1 260 ? 19.625 -10.464 -6.130 1.00 89.12 260 GLU A O 1
ATOM 2121 N N . GLY A 1 261 ? 20.877 -9.592 -4.477 1.00 85.44 261 GLY A N 1
ATOM 2122 C CA . GLY A 1 261 ? 21.941 -9.141 -5.371 1.00 85.44 261 GLY A CA 1
ATOM 2123 C C . GLY A 1 261 ? 22.659 -10.317 -6.043 1.00 85.44 261 GLY A C 1
ATOM 2124 O O . GLY A 1 261 ? 23.239 -11.160 -5.368 1.00 85.44 261 GLY A O 1
ATOM 2125 N N . TRP A 1 262 ? 22.673 -10.354 -7.380 1.00 85.38 262 TRP A N 1
ATOM 2126 C CA . TRP A 1 262 ? 23.317 -11.415 -8.179 1.00 85.38 262 TRP A CA 1
ATOM 2127 C C . TRP A 1 262 ? 24.745 -11.085 -8.664 1.00 85.38 262 TRP A C 1
ATOM 2129 O O . TRP A 1 262 ? 25.269 -11.737 -9.568 1.00 85.38 262 TRP A O 1
ATOM 2139 N N . GLY A 1 263 ? 25.379 -10.061 -8.083 1.00 86.44 263 GLY A N 1
ATOM 2140 C CA . GLY A 1 263 ? 26.724 -9.611 -8.461 1.00 86.44 263 GLY A CA 1
ATOM 2141 C C . GLY A 1 263 ? 26.752 -8.774 -9.744 1.00 86.44 263 GLY A C 1
ATOM 2142 O O . GLY A 1 263 ? 25.940 -7.862 -9.900 1.00 86.44 263 GLY A O 1
ATOM 2143 N N . ASP A 1 264 ? 27.710 -9.056 -10.634 1.00 85.06 264 ASP A N 1
ATOM 2144 C CA . ASP A 1 264 ? 27.896 -8.348 -11.910 1.00 85.06 264 ASP A CA 1
ATOM 2145 C C . ASP A 1 264 ? 26.670 -8.531 -12.828 1.00 85.06 264 ASP A C 1
ATOM 2147 O O . ASP A 1 264 ? 26.399 -9.653 -13.257 1.00 85.06 264 ASP A O 1
ATOM 2151 N N . PRO A 1 265 ? 25.941 -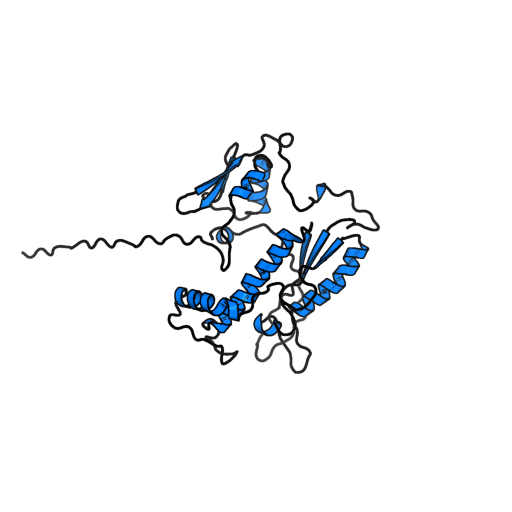7.458 -13.191 1.00 80.56 265 PRO A N 1
ATOM 2152 C CA . PRO A 1 265 ? 24.783 -7.556 -14.079 1.00 80.56 265 PRO A CA 1
ATOM 2153 C C . PRO A 1 265 ? 25.095 -8.111 -15.476 1.00 80.56 265 PRO A C 1
ATOM 2155 O O . PRO A 1 265 ? 24.195 -8.647 -16.121 1.00 80.56 265 PRO A O 1
ATOM 2158 N N . ASN A 1 266 ? 26.342 -7.995 -15.951 1.00 82.19 266 ASN A N 1
ATOM 2159 C CA . ASN A 1 266 ? 26.760 -8.546 -17.246 1.00 82.19 266 ASN A CA 1
ATOM 2160 C C . ASN A 1 266 ? 27.093 -10.042 -17.170 1.00 82.19 266 ASN A C 1
ATOM 2162 O O . ASN A 1 266 ? 27.111 -10.724 -18.195 1.00 82.19 266 ASN A O 1
ATOM 2166 N N . ASN A 1 267 ? 27.354 -10.551 -15.965 1.00 84.94 267 ASN A N 1
ATOM 2167 C CA . ASN A 1 267 ? 27.650 -11.953 -15.704 1.00 84.94 267 ASN A CA 1
ATOM 2168 C C . ASN A 1 267 ? 26.984 -12.405 -14.389 1.00 84.94 267 ASN A C 1
ATOM 2170 O O . ASN A 1 267 ? 27.670 -12.662 -13.392 1.00 84.94 267 ASN A O 1
ATOM 2174 N N . PRO A 1 268 ? 25.639 -12.451 -14.357 1.00 85.69 268 PRO A N 1
ATOM 2175 C CA . PRO A 1 268 ? 24.901 -12.646 -13.121 1.00 85.69 268 PRO A CA 1
ATOM 2176 C C . PRO A 1 268 ? 25.100 -14.055 -12.564 1.00 85.69 268 PRO A C 1
ATOM 2178 O O . PRO A 1 268 ? 25.011 -15.047 -13.290 1.00 85.69 268 PRO A O 1
ATOM 2181 N N . THR A 1 269 ? 25.303 -14.150 -11.251 1.00 87.62 269 THR A N 1
ATOM 2182 C CA . THR A 1 269 ? 25.405 -15.429 -10.538 1.00 87.62 269 THR A CA 1
ATOM 2183 C C . THR A 1 269 ? 24.164 -15.642 -9.682 1.00 87.62 269 THR A C 1
ATOM 2185 O O . THR A 1 269 ? 23.821 -14.812 -8.843 1.00 87.62 269 THR A O 1
ATOM 2188 N N . LEU A 1 270 ? 23.471 -16.762 -9.899 1.00 86.88 270 LEU A N 1
ATOM 2189 C CA . LEU A 1 270 ? 22.308 -17.124 -9.090 1.00 86.88 270 LEU A CA 1
ATOM 2190 C C . LEU A 1 270 ? 22.729 -17.432 -7.649 1.00 86.88 270 LEU A C 1
ATOM 2192 O O . LEU A 1 270 ? 23.784 -18.014 -7.412 1.00 86.88 270 LEU A O 1
ATOM 2196 N N . THR A 1 271 ? 21.865 -17.069 -6.707 1.00 87.12 271 THR A N 1
ATOM 2197 C CA . THR A 1 271 ? 22.057 -17.270 -5.269 1.00 87.12 271 THR A CA 1
ATOM 2198 C C . THR A 1 271 ? 20.998 -18.218 -4.712 1.00 87.12 271 THR A C 1
ATOM 2200 O O . THR A 1 271 ? 19.875 -18.271 -5.219 1.00 87.12 271 THR A O 1
ATOM 2203 N N . ASP A 1 272 ? 21.363 -18.982 -3.685 1.00 89.44 272 ASP A N 1
ATOM 2204 C CA . ASP A 1 272 ? 20.475 -19.856 -2.912 1.00 89.44 272 ASP A CA 1
ATOM 2205 C C . ASP A 1 272 ? 19.918 -19.176 -1.649 1.00 89.44 272 ASP A C 1
ATOM 2207 O O . ASP A 1 272 ? 19.095 -19.759 -0.936 1.00 89.44 272 ASP A O 1
ATOM 2211 N N . ILE A 1 273 ? 20.328 -17.930 -1.391 1.00 90.25 273 ILE A N 1
ATOM 2212 C CA . ILE A 1 273 ? 19.832 -17.116 -0.285 1.00 90.25 273 ILE A CA 1
ATOM 2213 C C . ILE A 1 273 ? 18.325 -16.892 -0.442 1.00 90.25 273 ILE A C 1
ATOM 2215 O O . ILE A 1 273 ? 17.828 -16.506 -1.502 1.00 90.25 273 ILE A O 1
ATOM 2219 N N . ASN A 1 274 ? 17.592 -17.105 0.649 1.00 89.00 274 ASN A N 1
ATOM 2220 C CA . ASN A 1 274 ? 16.149 -16.946 0.686 1.00 89.00 274 ASN A CA 1
ATOM 2221 C C . ASN A 1 274 ? 15.711 -16.340 2.020 1.00 89.00 274 ASN A C 1
ATOM 2223 O O . ASN A 1 274 ? 16.086 -16.832 3.085 1.00 89.00 274 ASN A O 1
ATOM 2227 N N . HIS A 1 275 ? 14.873 -15.308 1.951 1.00 90.62 275 HIS A N 1
ATOM 2228 C CA . HIS A 1 275 ? 14.404 -14.556 3.113 1.00 90.62 275 HIS A CA 1
ATOM 2229 C C . HIS A 1 275 ? 12.879 -14.518 3.161 1.00 90.62 275 HIS A C 1
ATOM 2231 O O . HIS A 1 275 ? 12.209 -14.427 2.132 1.00 90.62 275 HIS A O 1
ATOM 2237 N N . LEU A 1 276 ? 12.323 -14.512 4.373 1.00 92.56 276 LEU A N 1
ATOM 2238 C CA . LEU A 1 276 ? 10.916 -14.194 4.607 1.00 92.56 276 LEU A CA 1
ATOM 2239 C C . LEU A 1 276 ? 10.817 -12.797 5.211 1.00 92.56 276 LEU A C 1
ATOM 2241 O O . LEU A 1 276 ? 11.237 -12.579 6.345 1.00 92.56 276 LEU A O 1
ATOM 2245 N N . HIS A 1 277 ? 10.229 -11.862 4.469 1.00 92.75 277 HIS A N 1
ATOM 2246 C CA . HIS A 1 277 ? 9.970 -10.509 4.954 1.00 92.75 277 HIS A CA 1
ATOM 2247 C C . HIS A 1 277 ? 8.483 -10.350 5.274 1.00 92.75 277 HIS A C 1
ATOM 2249 O O . HIS A 1 277 ? 7.621 -10.618 4.437 1.00 92.75 277 HIS A O 1
ATOM 2255 N N . LEU A 1 278 ? 8.186 -9.897 6.491 1.00 92.38 278 LEU A N 1
ATOM 2256 C CA . LEU A 1 278 ? 6.839 -9.579 6.957 1.00 92.38 278 LEU A CA 1
ATOM 2257 C C . LEU A 1 278 ? 6.792 -8.084 7.259 1.00 92.38 278 LEU A C 1
ATOM 2259 O O . LEU A 1 278 ? 7.367 -7.628 8.243 1.00 92.38 278 LEU A O 1
ATOM 2263 N N . LEU A 1 279 ? 6.120 -7.326 6.394 1.00 91.06 279 LEU A N 1
ATOM 2264 C CA . LEU A 1 279 ? 5.915 -5.894 6.584 1.00 91.06 279 LEU A CA 1
ATOM 2265 C C . LEU A 1 279 ? 4.547 -5.673 7.224 1.00 91.06 279 LEU A C 1
ATOM 2267 O O . LEU A 1 279 ? 3.519 -6.060 6.665 1.00 91.06 279 LEU A O 1
ATOM 2271 N N . VAL A 1 280 ? 4.543 -5.062 8.404 1.00 90.75 280 VAL A N 1
ATOM 2272 C CA . VAL A 1 280 ? 3.336 -4.751 9.173 1.00 90.75 280 VAL A CA 1
ATOM 2273 C C . VAL A 1 280 ? 3.286 -3.244 9.384 1.00 90.75 280 VAL A C 1
ATOM 2275 O O . VAL A 1 280 ? 4.310 -2.611 9.606 1.00 90.75 280 VAL A O 1
ATOM 2278 N N . ASN A 1 281 ? 2.093 -2.664 9.281 1.00 89.62 281 ASN A N 1
ATOM 2279 C CA . ASN A 1 281 ? 1.882 -1.238 9.510 1.00 89.62 281 ASN A CA 1
ATOM 2280 C C . ASN A 1 281 ? 2.240 -0.862 10.960 1.00 89.62 281 ASN A C 1
ATOM 2282 O O . ASN A 1 281 ? 1.712 -1.467 11.893 1.00 89.62 281 ASN A O 1
ATOM 2286 N N . GLY A 1 282 ? 3.098 0.141 11.126 1.00 93.06 282 GLY A N 1
ATOM 2287 C CA . GLY A 1 282 ? 3.560 0.641 12.416 1.00 93.06 282 GLY A CA 1
ATOM 2288 C C . GLY A 1 282 ? 5.032 1.035 12.357 1.00 93.06 282 GLY A C 1
ATOM 2289 O O . GLY A 1 282 ? 5.664 0.909 11.313 1.00 93.06 282 GLY A O 1
ATOM 2290 N N . SER A 1 283 ? 5.569 1.479 13.492 1.00 94.06 283 SER A N 1
ATOM 2291 C CA . SER A 1 283 ? 6.981 1.835 13.668 1.00 94.06 283 SER A CA 1
ATOM 2292 C C . SER A 1 283 ? 7.520 2.836 12.637 1.00 94.06 283 SER A C 1
ATOM 2294 O O . SER A 1 283 ? 8.666 2.718 12.207 1.00 94.06 283 SER A O 1
ATOM 2296 N N . TYR A 1 284 ? 6.698 3.810 12.246 1.00 92.19 284 TYR A N 1
ATOM 2297 C CA . TYR A 1 284 ? 7.071 4.879 11.330 1.00 92.19 284 TYR A CA 1
ATOM 2298 C C . TYR A 1 284 ? 8.259 5.675 11.865 1.00 92.19 284 TYR A C 1
ATOM 2300 O O . TYR A 1 284 ? 8.344 5.976 13.062 1.00 92.19 284 TYR A O 1
ATOM 2308 N N . LEU A 1 285 ? 9.154 6.039 10.953 1.00 89.50 285 LEU A N 1
ATOM 2309 C CA . LEU A 1 285 ? 10.216 6.999 11.213 1.00 89.50 285 LEU A CA 1
ATOM 2310 C C . LEU A 1 285 ? 9.651 8.420 11.165 1.00 89.50 285 LEU A C 1
ATOM 2312 O O . LEU A 1 285 ? 8.720 8.706 10.414 1.00 89.50 285 LEU A O 1
ATOM 2316 N N . GLU A 1 286 ? 10.261 9.337 11.915 1.00 84.56 286 GLU A N 1
ATOM 2317 C CA . GLU A 1 286 ? 9.862 10.750 11.925 1.00 84.56 286 GLU A CA 1
ATOM 2318 C C . GLU A 1 286 ? 9.842 11.338 10.505 1.00 84.56 286 GLU A C 1
ATOM 2320 O O . GLU A 1 286 ? 8.849 11.941 10.106 1.00 84.56 286 GLU A O 1
ATOM 2325 N N . GLN A 1 287 ? 10.863 11.036 9.692 1.00 83.75 287 GLN A N 1
ATOM 2326 C CA . GLN A 1 287 ? 10.943 11.522 8.310 1.00 83.75 287 GLN A CA 1
ATOM 2327 C C . GLN A 1 287 ? 9.811 10.997 7.415 1.00 83.75 287 GLN A C 1
ATOM 2329 O O . GLN A 1 287 ? 9.451 11.654 6.444 1.00 83.75 287 GLN A O 1
ATOM 2334 N N . GLU A 1 288 ? 9.222 9.834 7.714 1.00 85.81 288 GLU A N 1
ATOM 2335 C CA . GLU A 1 288 ? 8.082 9.308 6.947 1.00 85.81 288 GLU A CA 1
ATOM 2336 C C . GLU A 1 288 ? 6.787 10.088 7.223 1.00 85.81 288 GLU A C 1
ATOM 2338 O O . GLU A 1 288 ? 5.863 10.047 6.409 1.00 85.81 288 GLU A O 1
ATOM 2343 N N . LEU A 1 289 ? 6.722 10.813 8.347 1.00 83.12 289 LEU A N 1
ATOM 2344 C CA . LEU A 1 289 ? 5.560 11.586 8.795 1.00 83.12 289 LEU A CA 1
ATOM 2345 C C . LEU A 1 289 ? 5.663 13.090 8.479 1.00 83.12 289 LEU A C 1
ATOM 2347 O O . LEU A 1 289 ? 4.696 13.824 8.683 1.00 83.12 289 LEU A O 1
ATOM 2351 N N . GLU A 1 290 ? 6.813 13.564 7.996 1.00 71.94 290 GLU A N 1
ATOM 2352 C CA . GLU A 1 290 ? 7.074 14.990 7.747 1.00 71.94 290 GLU A CA 1
ATOM 2353 C C . GLU A 1 290 ? 6.459 15.538 6.447 1.00 71.94 290 GLU A C 1
ATOM 2355 O O . GLU A 1 290 ? 6.346 16.762 6.311 1.00 71.94 290 GLU A O 1
ATOM 2360 N N . PHE A 1 291 ? 6.051 14.656 5.523 1.00 59.88 291 PHE A N 1
ATOM 2361 C CA . PHE A 1 291 ? 5.477 15.010 4.219 1.00 59.88 291 PHE A CA 1
ATOM 2362 C C . PHE A 1 291 ? 4.038 15.519 4.352 1.00 59.88 291 PHE A C 1
ATOM 2364 O O . PHE A 1 291 ? 3.098 14.711 4.513 1.00 59.88 291 PHE A O 1
#

pLDDT: mean 88.87, std 15.43, range [31.19, 98.81]